Protein AF-0000000082576568 (afdb_homodimer)

Sequence (324 aa):
MIILGLDPGLGTTGWGLIRAEGNRLSHLANGRLKTDTQAPLPRRLAHLDAMLAALIADHGPEAAAVEEVFVNSNAQSTLKLGQARGVVLCAAARTGIDVGEYKPSTVKKSVVGMGNAEKAQVHAMVQVLLPGVKIAGPDAADALAVAICHAHHLASARFGLRMIILGLDPGLGTTGWGLIRAEGNRLSHLANGRLKTDTQAPLPRRLAHLDAMLAALIADHGPEAAAVEEVFVNSNAQSTLKLGQARGVVLCAAARTGIDVGEYKPSTVKKSVVGMGNAEKAQVHAMVQVLLPGVKIAGPDAADALAVAICHAHHLASARFGLR

Solvent-accessible surface area (backbone atoms only — not comparable to full-atom values): 16241 Å² total; per-residue (Å²): 86,38,30,31,7,35,32,69,30,58,62,46,22,12,24,14,34,32,36,40,56,88,93,43,55,40,65,73,50,60,30,73,48,73,41,58,88,85,49,58,66,39,55,30,44,26,49,51,38,50,54,49,46,51,51,43,68,73,69,55,50,62,31,34,22,33,63,55,83,78,65,56,91,50,29,64,61,31,28,49,39,16,19,30,36,24,32,53,38,17,52,49,28,63,73,69,33,53,72,46,74,36,48,62,42,55,30,28,27,62,61,62,69,37,50,81,58,51,71,68,55,44,48,54,36,46,46,65,58,17,71,86,61,79,75,71,41,72,47,14,41,53,0,37,39,30,24,51,24,48,48,50,53,53,48,47,64,69,62,66,68,137,88,37,30,32,7,34,32,70,30,58,61,46,23,12,24,16,34,33,37,40,56,88,92,42,54,39,64,73,51,62,29,73,49,72,43,59,87,84,50,58,66,37,55,32,44,24,49,51,38,51,55,49,45,51,51,43,67,73,68,57,49,62,31,35,23,31,64,55,82,79,66,54,90,51,28,64,62,31,27,49,40,16,18,30,34,25,32,53,38,18,50,48,28,65,73,68,32,52,71,47,74,37,48,64,43,55,30,29,27,61,60,64,70,36,50,82,60,51,71,69,55,44,48,53,37,45,46,65,60,17,70,88,61,76,76,72,42,70,47,14,40,52,1,36,39,32,23,51,26,49,48,50,52,54,46,46,64,70,61,64,70,135

Structure (mmCIF, N/CA/C/O backbone):
data_AF-0000000082576568-model_v1
#
loop_
_entity.id
_entity.type
_entity.pdbx_description
1 polymer 'Crossover junction endodeoxyribonuclease RuvC'
#
loop_
_atom_site.group_PDB
_atom_site.id
_atom_site.type_symbol
_atom_site.label_atom_id
_atom_site.label_alt_id
_atom_site.label_comp_id
_atom_site.label_asym_id
_atom_site.label_entity_id
_atom_site.label_seq_id
_atom_site.pdbx_PDB_ins_code
_atom_site.Cartn_x
_atom_site.Cartn_y
_atom_site.Cartn_z
_atom_site.occupancy
_atom_site.B_iso_or_equiv
_atom_site.auth_seq_id
_atom_site.auth_comp_id
_atom_site.auth_asym_id
_atom_site.auth_atom_id
_atom_site.pdbx_PDB_model_num
ATOM 1 N N . MET A 1 1 ? -2.277 27.995 -1.855 1 95.4 1 MET A N 1
ATOM 2 C CA . MET A 1 1 ? -1.989 26.59 -2.13 1 95.4 1 MET A CA 1
ATOM 3 C C . MET A 1 1 ? -2.664 25.685 -1.104 1 95.4 1 MET A C 1
ATOM 5 O O . MET A 1 1 ? -2.638 25.971 0.094 1 95.4 1 MET A O 1
ATOM 9 N N . ILE A 1 2 ? -3.317 24.584 -1.599 1 98.07 2 ILE A N 1
ATOM 10 C CA . ILE A 1 2 ? -3.955 23.632 -0.696 1 98.07 2 ILE A CA 1
ATOM 11 C C . ILE A 1 2 ? -3.032 22.436 -0.471 1 98.07 2 ILE A C 1
ATOM 13 O O . ILE A 1 2 ? -2.544 21.832 -1.429 1 98.07 2 ILE A O 1
ATOM 17 N N . ILE A 1 3 ? -2.824 22.127 0.77 1 98.33 3 ILE A N 1
ATOM 18 C CA . ILE A 1 3 ? -1.891 21.068 1.14 1 98.33 3 ILE A CA 1
ATOM 19 C C . ILE A 1 3 ? -2.617 20.003 1.958 1 98.33 3 ILE A C 1
ATOM 21 O O . ILE A 1 3 ? -3.367 20.326 2.882 1 98.33 3 ILE A O 1
ATOM 25 N N . LEU A 1 4 ? -2.382 18.804 1.589 1 98.81 4 LEU A N 1
ATOM 26 C CA . LEU A 1 4 ? -2.958 17.664 2.293 1 98.81 4 LEU A CA 1
ATOM 27 C C . LEU A 1 4 ? -1.913 16.98 3.168 1 98.81 4 LEU A C 1
ATOM 29 O O . LEU A 1 4 ? -0.873 16.54 2.672 1 98.81 4 LEU A O 1
ATOM 33 N N . GLY A 1 5 ? -2.145 16.961 4.447 1 98.8 5 GLY A N 1
ATOM 34 C CA . GLY A 1 5 ? -1.358 16.143 5.356 1 98.8 5 GLY A CA 1
ATOM 35 C C . GLY A 1 5 ? -1.977 14.783 5.622 1 98.8 5 GLY A C 1
ATOM 36 O O . GLY A 1 5 ? -3.197 14.665 5.746 1 98.8 5 GLY A O 1
ATOM 37 N N . LEU A 1 6 ? -1.101 13.782 5.76 1 98.66 6 LEU A N 1
ATOM 38 C CA . LEU A 1 6 ? -1.578 12.418 5.958 1 98.66 6 LEU A CA 1
ATOM 39 C C . LEU A 1 6 ? -0.817 11.734 7.089 1 98.66 6 LEU A C 1
ATOM 41 O O . LEU A 1 6 ? 0.404 11.872 7.194 1 98.66 6 LEU A O 1
ATOM 45 N N . ASP A 1 7 ? -1.491 11.047 7.933 1 97.72 7 ASP A N 1
ATOM 46 C CA . ASP A 1 7 ? -0.975 10.166 8.975 1 97.72 7 ASP A CA 1
ATOM 47 C C . ASP A 1 7 ? -1.482 8.738 8.788 1 97.72 7 ASP A C 1
ATOM 49 O O . ASP A 1 7 ? -2.475 8.341 9.401 1 97.72 7 ASP A O 1
ATOM 53 N N . PRO A 1 8 ? -0.737 7.958 8.011 1 97.32 8 PRO A N 1
ATOM 54 C CA . PRO A 1 8 ? -1.233 6.655 7.563 1 97.32 8 PRO A CA 1
ATOM 55 C C . PRO A 1 8 ? -1.358 5.647 8.704 1 97.32 8 PRO A C 1
ATOM 57 O O . PRO A 1 8 ? -0.482 5.579 9.57 1 97.32 8 PRO A O 1
ATOM 60 N N . GLY A 1 9 ? -2.419 4.875 8.638 1 94.23 9 GLY A N 1
ATOM 61 C CA . GLY A 1 9 ? -2.712 3.733 9.49 1 94.23 9 GLY A CA 1
ATOM 62 C C . GLY A 1 9 ? -3.761 2.806 8.905 1 94.23 9 GLY A C 1
ATOM 63 O O . GLY A 1 9 ? -4.702 3.26 8.251 1 94.23 9 GLY A O 1
ATOM 64 N N . LEU A 1 10 ? -3.57 1.559 9.217 1 93.39 10 LEU A N 1
ATOM 65 C CA . LEU A 1 10 ? -4.52 0.602 8.661 1 93.39 10 LEU A CA 1
ATOM 66 C C . LEU A 1 10 ? -5.883 0.737 9.332 1 93.39 10 LEU A C 1
ATOM 68 O O . LEU A 1 10 ? -6.918 0.671 8.665 1 93.39 10 LEU A O 1
ATOM 72 N N . GLY A 1 11 ? -5.841 0.881 10.66 1 94.03 11 GLY A N 1
ATOM 73 C CA . GLY A 1 11 ? -7.101 1.09 11.356 1 94.03 11 GLY A CA 1
ATOM 74 C C . GLY A 1 11 ? -7.711 2.453 11.088 1 94.03 11 GLY A C 1
ATOM 75 O O . GLY A 1 11 ? -8.902 2.557 10.788 1 94.03 11 GLY A O 1
ATOM 76 N N . THR A 1 12 ? -6.843 3.405 11.226 1 95.95 12 THR A N 1
ATOM 77 C CA . THR A 1 12 ? -7.265 4.788 11.033 1 95.95 12 THR A CA 1
ATOM 78 C C . THR A 1 12 ? -6.166 5.598 10.352 1 95.95 12 THR A C 1
ATOM 80 O O . THR A 1 12 ? -4.998 5.519 10.739 1 95.95 12 THR A O 1
ATOM 83 N N . THR A 1 13 ? -6.54 6.293 9.343 1 97.64 13 THR A N 1
ATOM 84 C CA . THR A 1 13 ? -5.659 7.261 8.698 1 97.64 13 THR A CA 1
ATOM 85 C C . THR A 1 13 ? -6.145 8.685 8.949 1 97.64 13 THR A C 1
ATOM 87 O O . THR A 1 13 ? -7.277 9.031 8.604 1 97.64 13 THR A O 1
ATOM 90 N N . GLY A 1 14 ? -5.292 9.439 9.572 1 98.26 14 GLY A N 1
ATOM 91 C CA . GLY A 1 14 ? -5.608 10.847 9.747 1 98.26 14 GLY A CA 1
ATOM 92 C C . GLY A 1 14 ? -5.296 11.685 8.521 1 98.26 14 GLY A C 1
ATOM 93 O O . GLY A 1 14 ? -4.383 11.363 7.758 1 98.26 14 GLY A O 1
ATOM 94 N N . TRP A 1 15 ? -6.05 12.723 8.389 1 98.7 15 TRP A N 1
ATOM 95 C CA . TRP A 1 15 ? -5.807 13.655 7.293 1 98.7 15 TRP A CA 1
ATOM 96 C C . TRP A 1 15 ? -6.152 15.082 7.705 1 98.7 15 TRP A C 1
ATOM 98 O O . TRP A 1 15 ? -6.931 15.294 8.637 1 98.7 15 TRP A O 1
ATOM 108 N N . GLY A 1 16 ? -5.494 16 7.099 1 98.65 16 GLY A N 1
ATOM 109 C CA . GLY A 1 16 ? -5.727 17.423 7.293 1 98.65 16 GLY A CA 1
ATOM 110 C C . GLY A 1 16 ? -5.446 18.248 6.051 1 98.65 16 GLY A C 1
ATOM 111 O O . GLY A 1 16 ? -4.493 17.973 5.32 1 98.65 16 GLY A O 1
ATOM 112 N N . LEU A 1 17 ? -6.313 19.237 5.805 1 98.67 17 LEU A N 1
ATOM 113 C CA . LEU A 1 17 ? -6.185 20.147 4.672 1 98.67 17 LEU A CA 1
ATOM 114 C C . LEU A 1 17 ? -5.994 21.584 5.147 1 98.67 17 LEU A C 1
ATOM 116 O O . LEU A 1 17 ? -6.771 22.079 5.966 1 98.67 17 LEU A O 1
ATOM 120 N N . ILE A 1 18 ? -5.01 22.147 4.603 1 98.43 18 ILE A N 1
ATOM 121 C CA . ILE A 1 18 ? -4.784 23.552 4.921 1 98.43 18 ILE A CA 1
ATOM 122 C C . ILE A 1 18 ? -4.573 24.345 3.633 1 98.43 18 ILE A C 1
ATOM 124 O O . ILE A 1 18 ? -4.248 23.772 2.59 1 98.43 18 ILE A O 1
ATOM 128 N N . ARG A 1 19 ? -4.818 25.59 3.749 1 97.87 19 ARG A N 1
ATOM 129 C CA . ARG A 1 19 ? -4.448 26.55 2.713 1 97.87 19 ARG A CA 1
ATOM 130 C C . ARG A 1 19 ? -3.247 27.384 3.143 1 97.87 19 ARG A C 1
ATOM 132 O O . ARG A 1 19 ? -3.223 27.923 4.252 1 97.87 19 ARG A O 1
ATOM 139 N N . ALA A 1 20 ? -2.236 27.361 2.297 1 96.45 20 ALA A N 1
ATOM 140 C CA . ALA A 1 20 ? -1.05 28.177 2.545 1 96.45 20 ALA A CA 1
ATOM 141 C C . ALA A 1 20 ? -0.971 29.343 1.564 1 96.45 20 ALA A C 1
ATOM 143 O O . ALA A 1 20 ? -0.912 29.137 0.349 1 96.45 20 ALA A O 1
ATOM 144 N N . GLU A 1 21 ? -1.006 30.536 2.04 1 93.15 21 GLU A N 1
ATOM 145 C CA . GLU A 1 21 ? -0.844 31.777 1.288 1 93.15 21 GLU A CA 1
ATOM 146 C C . GLU A 1 21 ? 0.271 32.637 1.875 1 93.15 21 GLU A C 1
ATOM 148 O O . GLU A 1 21 ? 0.043 33.402 2.815 1 93.15 21 GLU A O 1
ATOM 153 N N . GLY A 1 22 ? 1.436 32.548 1.163 1 83.61 22 GLY A N 1
ATOM 154 C CA . GLY A 1 22 ? 2.583 33.172 1.803 1 83.61 22 GLY A CA 1
ATOM 155 C C . GLY A 1 22 ? 2.876 32.609 3.181 1 83.61 22 GLY A C 1
ATOM 156 O O . GLY A 1 22 ? 3.06 31.4 3.337 1 83.61 22 GLY A O 1
ATOM 157 N N . ASN A 1 23 ? 2.805 33.477 4.195 1 83.21 23 ASN A N 1
ATOM 158 C CA . ASN A 1 23 ? 3.064 33.055 5.568 1 83.21 23 ASN A CA 1
ATOM 159 C C . ASN A 1 23 ? 1.768 32.783 6.325 1 83.21 23 ASN A C 1
ATOM 161 O O . ASN A 1 23 ? 1.794 32.466 7.515 1 83.21 23 ASN A O 1
ATOM 165 N N . ARG A 1 24 ? 0.728 32.879 5.604 1 92.43 24 ARG A N 1
ATOM 166 C CA . ARG A 1 24 ? -0.571 32.683 6.239 1 92.43 24 ARG A CA 1
ATOM 167 C C . ARG A 1 24 ? -1.085 31.266 6.008 1 92.43 24 ARG A C 1
ATOM 169 O O . ARG A 1 24 ? -1.062 30.767 4.881 1 92.43 24 ARG A O 1
ATOM 176 N N . LEU A 1 25 ? -1.505 30.685 7.06 1 96.84 25 LEU A N 1
ATOM 177 C CA . LEU A 1 25 ? -2.098 29.353 7.014 1 96.84 25 LEU A CA 1
ATOM 178 C C . LEU A 1 25 ? -3.562 29.395 7.438 1 96.84 25 LEU A C 1
ATOM 180 O O . LEU A 1 25 ? -3.929 30.148 8.344 1 96.84 25 LEU A O 1
ATOM 184 N N . SER A 1 26 ? -4.374 28.632 6.809 1 97.49 26 SER A N 1
ATOM 185 C CA . SER A 1 26 ? -5.772 28.491 7.206 1 97.49 26 SER A CA 1
ATOM 186 C C . SER A 1 26 ? -6.217 27.033 7.149 1 97.49 26 SER A C 1
ATOM 188 O O . SER A 1 26 ? -5.821 26.292 6.247 1 97.49 26 SER A O 1
ATOM 190 N N . HIS A 1 27 ? -7.046 26.725 8.103 1 97.96 27 HIS A N 1
ATOM 191 C CA . HIS A 1 27 ? -7.623 25.386 8.146 1 97.96 27 HIS A CA 1
ATOM 192 C C . HIS A 1 27 ? -8.756 25.241 7.135 1 97.96 27 HIS A C 1
ATOM 194 O O . HIS A 1 27 ? -9.602 26.13 7.013 1 97.96 27 HIS A O 1
ATOM 200 N N . LEU A 1 28 ? -8.806 24.151 6.424 1 97.88 28 LEU A N 1
ATOM 201 C CA . LEU A 1 28 ? -9.903 23.877 5.502 1 97.88 28 LEU A CA 1
ATOM 202 C C . LEU A 1 28 ? -10.768 22.73 6.012 1 97.88 28 LEU A C 1
ATOM 204 O O . LEU A 1 28 ? -11.996 22.838 6.042 1 97.88 28 LEU A O 1
ATOM 208 N N . ALA A 1 29 ? -10.164 21.626 6.378 1 98.04 29 ALA A N 1
ATOM 209 C CA . ALA A 1 29 ? -10.876 20.44 6.848 1 98.04 29 ALA A CA 1
ATOM 210 C C . ALA A 1 29 ? -9.909 19.42 7.442 1 98.04 29 ALA A C 1
ATOM 212 O O . ALA A 1 29 ? -8.704 19.472 7.183 1 98.04 29 ALA A O 1
ATOM 213 N N . ASN A 1 30 ? -10.43 18.588 8.282 1 98.46 30 ASN A N 1
ATOM 214 C CA . ASN A 1 30 ? -9.653 17.476 8.819 1 98.46 30 ASN A CA 1
ATOM 215 C C . ASN A 1 30 ? -10.553 16.326 9.264 1 98.46 30 ASN A C 1
ATOM 217 O O . ASN A 1 30 ? -11.766 16.498 9.4 1 98.46 30 ASN A O 1
ATOM 221 N N . GLY A 1 31 ? -9.915 15.185 9.357 1 97.97 31 GLY A N 1
ATOM 222 C CA . GLY A 1 31 ? -10.709 14.035 9.761 1 97.97 31 GLY A CA 1
ATOM 223 C C . GLY A 1 31 ? -9.907 12.749 9.823 1 97.97 31 GLY A C 1
ATOM 224 O O . GLY A 1 31 ? -8.68 12.781 9.94 1 97.97 31 GLY A O 1
ATOM 225 N N . ARG A 1 32 ? -10.721 11.695 9.888 1 97.58 32 ARG A N 1
ATOM 226 C CA . ARG A 1 32 ? -10.155 10.352 9.966 1 97.58 32 ARG A CA 1
ATOM 227 C C . ARG A 1 32 ? -10.842 9.41 8.982 1 97.58 32 ARG A C 1
ATOM 229 O O . ARG A 1 32 ? -12.06 9.476 8.8 1 97.58 32 ARG A O 1
ATOM 236 N N . LEU A 1 33 ? -10.026 8.685 8.334 1 97.86 33 LEU A N 1
ATOM 237 C CA . LEU A 1 33 ? -10.514 7.588 7.505 1 97.86 33 LEU A CA 1
ATOM 238 C C . LEU A 1 33 ? -10.405 6.258 8.243 1 97.86 33 LEU A C 1
ATOM 240 O O . LEU A 1 33 ? -9.303 5.815 8.573 1 97.86 33 LEU A O 1
ATOM 244 N N . LYS A 1 34 ? -11.472 5.634 8.47 1 97.08 34 LYS A N 1
ATOM 245 C CA . LYS A 1 34 ? -11.492 4.403 9.254 1 97.08 34 LYS A CA 1
ATOM 246 C C . LYS A 1 34 ? -11.817 3.198 8.376 1 97.08 34 LYS A C 1
ATOM 248 O O . LYS A 1 34 ? -12.672 3.28 7.492 1 97.08 34 LYS A O 1
ATOM 253 N N . THR A 1 35 ? -11.157 2.146 8.594 1 95.99 35 THR A N 1
ATOM 254 C CA . THR A 1 35 ? -11.45 0.896 7.901 1 95.99 35 THR A CA 1
ATOM 255 C C . THR A 1 35 ? -12.103 -0.107 8.847 1 95.99 35 THR A C 1
ATOM 257 O O . THR A 1 35 ? -11.961 -0.001 10.067 1 95.99 35 THR A O 1
ATOM 260 N N . ASP A 1 36 ? -12.81 -1.044 8.286 1 94.31 36 ASP A N 1
ATOM 261 C CA . ASP A 1 36 ? -13.464 -2.105 9.045 1 94.31 36 ASP A CA 1
ATOM 262 C C . ASP A 1 36 ? -12.471 -3.202 9.423 1 94.31 36 ASP A C 1
ATOM 264 O O . ASP A 1 36 ? -12.04 -3.978 8.567 1 94.31 36 ASP A O 1
ATOM 268 N N . THR A 1 37 ? -12.222 -3.373 10.718 1 90.96 37 THR A N 1
ATOM 269 C CA . THR A 1 37 ? -11.202 -4.299 11.198 1 90.96 37 THR A CA 1
ATOM 270 C C . THR A 1 37 ? -11.621 -5.744 10.947 1 90.96 37 THR A C 1
ATOM 272 O O . THR A 1 37 ? -10.795 -6.657 11.018 1 90.96 37 THR A O 1
ATOM 275 N N . GLN A 1 38 ? -12.84 -5.981 10.639 1 93.78 38 GLN A N 1
ATOM 276 C CA . GLN A 1 38 ? -13.337 -7.336 10.429 1 93.78 38 GLN A CA 1
ATOM 277 C C . GLN A 1 38 ? -13.255 -7.73 8.956 1 93.78 38 GLN A C 1
ATOM 279 O O . GLN A 1 38 ? -13.422 -8.902 8.611 1 93.78 38 GLN A O 1
ATOM 284 N N . ALA A 1 39 ? -13.041 -6.794 8.104 1 94.04 39 ALA A N 1
ATOM 285 C CA . ALA A 1 39 ? -12.947 -7.07 6.673 1 94.04 39 ALA A CA 1
ATOM 286 C C . ALA A 1 39 ? -11.579 -7.641 6.312 1 94.04 39 ALA A C 1
ATOM 288 O O . ALA A 1 39 ? -10.589 -7.376 6.998 1 94.04 39 ALA A O 1
ATOM 289 N N . PRO A 1 40 ? -11.604 -8.472 5.261 1 94.85 40 PRO A N 1
ATOM 290 C CA . PRO A 1 40 ? -10.301 -8.931 4.772 1 94.85 40 PRO A CA 1
ATOM 291 C C . PRO A 1 40 ? -9.377 -7.779 4.386 1 94.85 40 PRO A C 1
ATOM 293 O O . PRO A 1 40 ? -9.842 -6.744 3.901 1 94.85 40 PRO A O 1
ATOM 296 N N . LEU A 1 41 ? -8.111 -7.957 4.538 1 95.9 41 LEU A N 1
ATOM 297 C CA . LEU A 1 41 ? -7.105 -6.912 4.38 1 95.9 41 LEU A CA 1
ATOM 298 C C . LEU A 1 41 ? -7.199 -6.271 3 1 95.9 41 LEU A C 1
ATOM 300 O O . LEU A 1 41 ? -7.236 -5.044 2.881 1 95.9 41 LEU A O 1
ATOM 304 N N . PRO A 1 42 ? -7.272 -7.067 1.912 1 97.41 42 PRO A N 1
ATOM 305 C CA . PRO A 1 42 ? -7.334 -6.431 0.594 1 97.41 42 PRO A CA 1
ATOM 306 C C . PRO A 1 42 ? -8.521 -5.48 0.452 1 97.41 42 PRO A C 1
ATOM 308 O O . PRO A 1 42 ? -8.387 -4.401 -0.13 1 97.41 42 PRO A O 1
ATOM 311 N N . ARG A 1 43 ? -9.587 -5.814 1.031 1 96.75 43 ARG A N 1
ATOM 312 C CA . ARG A 1 43 ? -10.777 -4.972 0.951 1 96.75 43 ARG A CA 1
ATOM 313 C C . ARG A 1 43 ? -10.614 -3.713 1.795 1 96.75 43 ARG A C 1
ATOM 315 O O . ARG A 1 43 ? -11.08 -2.638 1.412 1 96.75 43 ARG A O 1
ATOM 322 N N . ARG A 1 44 ? -10.044 -3.882 2.924 1 97.46 44 ARG A N 1
ATOM 323 C CA . ARG A 1 44 ? -9.776 -2.732 3.781 1 97.46 44 ARG A CA 1
ATOM 324 C C . ARG A 1 44 ? -8.87 -1.726 3.079 1 97.46 44 ARG A C 1
ATOM 326 O O . ARG A 1 44 ? -9.1 -0.517 3.153 1 97.46 44 ARG A O 1
ATOM 333 N N . LEU A 1 45 ? -7.9 -2.244 2.427 1 98.14 45 LEU A N 1
ATOM 334 C CA . LEU A 1 45 ? -6.963 -1.385 1.712 1 98.14 45 LEU A CA 1
ATOM 335 C C . LEU A 1 45 ? -7.652 -0.677 0.55 1 98.14 45 LEU A C 1
ATOM 337 O O . LEU A 1 45 ? -7.42 0.511 0.315 1 98.14 45 LEU A O 1
ATOM 341 N N . ALA A 1 46 ? -8.458 -1.408 -0.168 1 97.72 46 ALA A N 1
ATOM 342 C CA . ALA A 1 46 ? -9.213 -0.816 -1.269 1 97.72 46 ALA A CA 1
ATOM 343 C C . ALA A 1 46 ? -10.166 0.263 -0.763 1 97.72 46 ALA A C 1
ATOM 345 O O . ALA A 1 46 ? -10.364 1.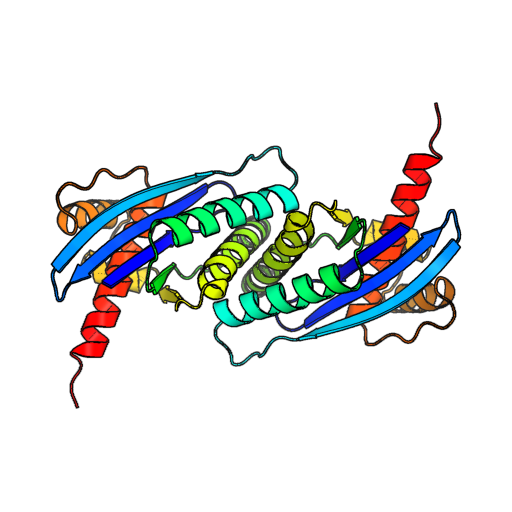285 -1.424 1 97.72 46 ALA A O 1
ATOM 346 N N . HIS A 1 47 ? -10.751 -0.008 0.337 1 97.85 47 HIS A N 1
ATOM 347 C CA . HIS A 1 47 ? -11.646 0.973 0.94 1 97.85 47 HIS A CA 1
ATOM 348 C C . HIS A 1 47 ? -10.891 2.24 1.329 1 97.85 47 HIS A C 1
ATOM 350 O O . HIS A 1 47 ? -11.361 3.351 1.073 1 97.85 47 HIS A O 1
ATOM 356 N N . LEU A 1 48 ? -9.789 2.095 1.963 1 98.16 48 LEU A N 1
ATOM 357 C CA . LEU A 1 48 ? -8.933 3.225 2.309 1 98.16 48 LEU A CA 1
ATOM 358 C C . LEU A 1 48 ? -8.572 4.034 1.068 1 98.16 48 LEU A C 1
ATOM 360 O O . LEU A 1 48 ? -8.665 5.263 1.074 1 98.16 48 LEU A O 1
ATOM 364 N N . ASP A 1 49 ? -8.196 3.341 0.065 1 98.31 49 ASP A N 1
ATOM 365 C CA . ASP A 1 49 ? -7.848 3.958 -1.211 1 98.31 49 ASP A CA 1
ATOM 366 C C . ASP A 1 49 ? -9.019 4.765 -1.767 1 98.31 49 ASP A C 1
ATOM 368 O O . ASP A 1 49 ? -8.843 5.907 -2.199 1 98.31 49 ASP A O 1
ATOM 372 N N . ALA A 1 50 ? -10.163 4.209 -1.761 1 97.9 50 ALA A N 1
ATOM 373 C CA . ALA A 1 50 ? -11.359 4.856 -2.293 1 97.9 50 ALA A CA 1
ATOM 374 C C . ALA A 1 50 ? -11.705 6.111 -1.496 1 97.9 50 ALA A C 1
ATOM 376 O O . ALA A 1 50 ? -12.057 7.143 -2.072 1 97.9 50 ALA A O 1
ATOM 377 N N . MET A 1 51 ? -11.651 6.005 -0.168 1 98.14 51 MET A N 1
ATOM 378 C CA . MET A 1 51 ? -11.957 7.156 0.677 1 98.14 51 MET A CA 1
ATOM 379 C C . MET A 1 51 ? -10.967 8.29 0.431 1 98.14 51 MET A C 1
ATOM 381 O O . MET A 1 51 ? -11.361 9.454 0.342 1 98.14 51 MET A O 1
ATOM 385 N N . LEU A 1 52 ? -9.724 7.952 0.284 1 98.07 52 LEU A N 1
ATOM 386 C CA . LEU A 1 52 ? -8.702 8.967 0.053 1 98.07 52 LEU A CA 1
ATOM 387 C C . LEU A 1 52 ? -8.861 9.593 -1.328 1 98.07 52 LEU A C 1
ATOM 389 O O . LEU A 1 52 ? -8.724 10.809 -1.483 1 98.07 52 LEU A O 1
ATOM 393 N N . ALA A 1 53 ? -9.115 8.786 -2.308 1 97.31 53 ALA A N 1
ATOM 394 C CA . ALA A 1 53 ? -9.356 9.293 -3.657 1 97.31 53 ALA A CA 1
ATOM 395 C C . ALA A 1 53 ? -10.512 10.289 -3.67 1 97.31 53 ALA A C 1
ATOM 397 O O . ALA A 1 53 ? -10.437 11.327 -4.332 1 97.31 53 ALA A O 1
ATOM 398 N N . ALA A 1 54 ? -11.548 9.972 -2.973 1 98.06 54 ALA A N 1
ATOM 399 C CA . ALA A 1 54 ? -12.699 10.867 -2.882 1 98.06 54 ALA A CA 1
ATOM 400 C C . ALA A 1 54 ? -12.32 12.181 -2.206 1 98.06 54 ALA A C 1
ATOM 402 O O . ALA A 1 54 ? -12.735 13.256 -2.646 1 98.06 54 ALA A O 1
ATOM 403 N N . LEU A 1 55 ? -11.585 12.045 -1.176 1 98.08 55 LEU A N 1
ATOM 404 C CA . LEU A 1 55 ? -11.111 13.214 -0.444 1 98.08 55 LEU A CA 1
ATOM 405 C C . LEU A 1 55 ? -10.306 14.136 -1.355 1 98.08 55 LEU A C 1
ATOM 407 O O . LEU A 1 55 ? -10.525 15.349 -1.367 1 98.08 55 LEU A O 1
ATOM 411 N N . ILE A 1 56 ? -9.396 13.603 -2.137 1 98.1 56 ILE A N 1
ATOM 412 C CA . ILE A 1 56 ? -8.527 14.362 -3.03 1 98.1 56 ILE A CA 1
ATOM 413 C C . ILE A 1 56 ? -9.356 14.984 -4.152 1 98.1 56 ILE A C 1
ATOM 415 O O . ILE A 1 56 ? -9.141 16.14 -4.523 1 98.1 56 ILE A O 1
ATOM 419 N N . ALA A 1 57 ? -10.277 14.233 -4.631 1 97.56 57 ALA A N 1
ATOM 420 C CA . ALA A 1 57 ? -11.151 14.732 -5.69 1 97.56 57 ALA A CA 1
ATOM 421 C C . ALA A 1 57 ? -12.006 15.894 -5.193 1 97.56 57 ALA A C 1
ATOM 423 O O . ALA A 1 57 ? -12.226 16.866 -5.919 1 97.56 57 ALA A O 1
ATOM 424 N N . ASP A 1 58 ? -12.469 15.841 -4.002 1 97.64 58 ASP A N 1
ATOM 425 C CA . ASP A 1 58 ? -13.387 16.819 -3.425 1 97.64 58 ASP A CA 1
ATOM 426 C C . ASP A 1 58 ? -12.678 18.144 -3.154 1 97.64 58 ASP A C 1
ATOM 428 O O . ASP A 1 58 ? -13.273 19.213 -3.299 1 97.64 58 ASP A O 1
ATOM 432 N N . HIS A 1 59 ? -11.377 18.108 -2.727 1 97.72 59 HIS A N 1
ATOM 433 C CA . HIS A 1 59 ? -10.733 19.314 -2.219 1 97.72 59 HIS A CA 1
ATOM 434 C C . HIS A 1 59 ? -9.65 19.804 -3.175 1 97.72 59 HIS A C 1
ATOM 436 O O . HIS A 1 59 ? -9.225 20.959 -3.099 1 97.72 59 HIS A O 1
ATOM 442 N N . GLY A 1 60 ? -9.11 18.838 -4.035 1 97.35 60 GLY A N 1
ATOM 443 C CA . GLY A 1 60 ? -8.14 19.204 -5.055 1 97.35 60 GLY A CA 1
ATOM 444 C C . GLY A 1 60 ? -6.844 19.741 -4.48 1 97.35 60 GLY A C 1
ATOM 445 O O . GLY A 1 60 ? -6.38 20.812 -4.876 1 97.35 60 GLY A O 1
ATOM 446 N N . PRO A 1 61 ? -6.286 19.056 -3.516 1 98.41 61 PRO A N 1
ATOM 447 C CA . PRO A 1 61 ? -4.992 19.527 -3.017 1 98.41 61 PRO A CA 1
ATOM 448 C C . PRO A 1 61 ? -3.924 19.581 -4.107 1 98.41 61 PRO A C 1
ATOM 450 O O . PRO A 1 61 ? -3.963 18.793 -5.055 1 98.41 61 PRO A O 1
ATOM 453 N N . GLU A 1 62 ? -2.986 20.474 -3.945 1 97.38 62 GLU A N 1
ATOM 454 C CA . GLU A 1 62 ? -1.917 20.662 -4.921 1 97.38 62 GLU A CA 1
ATOM 455 C C . GLU A 1 62 ? -0.639 19.952 -4.483 1 97.38 62 GLU A C 1
ATOM 457 O O . GLU A 1 62 ? 0.273 19.752 -5.288 1 97.38 62 GLU A O 1
ATOM 462 N N . ALA A 1 63 ? -0.595 19.617 -3.22 1 97.55 63 ALA A N 1
ATOM 463 C CA . ALA A 1 63 ? 0.518 18.877 -2.631 1 97.55 63 ALA A CA 1
ATOM 464 C C . ALA A 1 63 ? 0.053 18.045 -1.44 1 97.55 63 ALA A C 1
ATOM 466 O O . ALA A 1 63 ? -0.998 18.318 -0.856 1 97.55 63 ALA A O 1
ATOM 467 N N . ALA A 1 64 ? 0.825 17.059 -1.133 1 98.48 64 ALA A N 1
ATOM 468 C CA . ALA A 1 64 ? 0.58 16.234 0.047 1 98.48 64 ALA A CA 1
ATOM 469 C C . ALA A 1 64 ? 1.868 16.002 0.831 1 98.48 64 ALA A C 1
ATOM 471 O O . ALA A 1 64 ? 2.963 16.274 0.333 1 98.48 64 ALA A O 1
ATOM 472 N N . ALA A 1 65 ? 1.689 15.575 2.038 1 98.5 65 ALA A N 1
ATOM 473 C CA . ALA A 1 65 ? 2.858 15.295 2.869 1 98.5 65 ALA A CA 1
ATOM 474 C C . ALA A 1 65 ? 2.556 14.201 3.888 1 98.5 65 ALA A C 1
ATOM 476 O O . ALA A 1 65 ? 1.414 14.05 4.327 1 98.5 65 ALA A O 1
ATOM 477 N N . VAL A 1 66 ? 3.569 13.455 4.234 1 98.29 66 VAL A N 1
ATOM 478 C CA . VAL A 1 66 ? 3.491 12.417 5.257 1 98.29 66 VAL A CA 1
ATOM 479 C C . VAL A 1 66 ? 4.736 12.466 6.139 1 98.29 66 VAL A C 1
ATOM 481 O O . VAL A 1 66 ? 5.769 13.006 5.736 1 98.29 66 VAL A O 1
ATOM 484 N N . GLU A 1 67 ? 4.53 11.894 7.288 1 96.34 67 GLU A N 1
ATOM 485 C CA . GLU A 1 67 ? 5.687 11.695 8.156 1 96.34 67 GLU A CA 1
ATOM 486 C C . GLU A 1 67 ? 6.452 10.431 7.774 1 96.34 67 GLU A C 1
ATOM 488 O O . GLU A 1 67 ? 5.847 9.407 7.448 1 96.34 67 GLU A O 1
ATOM 493 N N . GLU A 1 68 ? 7.739 10.533 7.839 1 93.97 68 GLU A N 1
ATOM 494 C CA . GLU A 1 68 ? 8.547 9.332 7.652 1 93.97 68 GLU A CA 1
ATOM 495 C C . GLU A 1 68 ? 8.358 8.354 8.808 1 93.97 68 GLU A C 1
ATOM 497 O O . GLU A 1 68 ? 8.095 8.766 9.94 1 93.97 68 GLU A O 1
ATOM 502 N N . VAL A 1 69 ? 8.41 7.146 8.481 1 88.1 69 VAL A N 1
ATOM 503 C CA . VAL A 1 69 ? 8.233 6.129 9.512 1 88.1 69 VAL A CA 1
ATOM 504 C C . VAL A 1 69 ? 9.542 5.37 9.72 1 88.1 69 VAL A C 1
ATOM 506 O O . VAL A 1 69 ? 10.263 5.09 8.76 1 88.1 69 VAL A O 1
ATOM 509 N N . PHE A 1 70 ? 9.827 5.293 11.051 1 78.57 70 PHE A N 1
ATOM 510 C CA . PHE A 1 70 ? 10.961 4.468 11.449 1 78.57 70 PHE A CA 1
ATOM 511 C C . PHE A 1 70 ? 10.486 3.154 12.059 1 78.57 70 PHE A C 1
ATOM 513 O O . PHE A 1 70 ? 9.431 3.105 12.696 1 78.57 70 PHE A O 1
ATOM 520 N N . VAL A 1 71 ? 11.052 2.089 11.54 1 72.57 71 VAL A N 1
ATOM 521 C CA . VAL A 1 71 ? 10.57 0.761 11.904 1 72.57 71 VAL A CA 1
ATOM 522 C C . VAL A 1 71 ? 11.006 0.424 13.328 1 72.57 71 VAL A C 1
ATOM 524 O O . VAL A 1 71 ? 12.136 0.719 13.724 1 72.57 71 VAL A O 1
ATOM 527 N N . ASN A 1 72 ? 9.906 0.085 14.154 1 67.9 72 ASN A N 1
ATOM 528 C CA . ASN A 1 72 ? 10.161 -0.444 15.489 1 67.9 72 ASN A CA 1
ATOM 529 C C . ASN A 1 72 ? 10.498 -1.932 15.448 1 67.9 72 ASN A C 1
ATOM 531 O O . ASN A 1 72 ? 10.564 -2.528 14.372 1 67.9 72 ASN A O 1
ATOM 535 N N . SER A 1 73 ? 10.667 -2.389 16.577 1 69.75 73 SER A N 1
ATOM 536 C CA . SER A 1 73 ? 11.162 -3.753 16.73 1 69.75 73 SER A CA 1
ATOM 537 C C . SER A 1 73 ? 10.075 -4.775 16.412 1 69.75 73 SER A C 1
ATOM 539 O O . SER A 1 73 ? 10.37 -5.943 16.153 1 69.75 73 SER A O 1
ATOM 541 N N . ASN A 1 74 ? 8.831 -4.282 16.33 1 82.16 74 ASN A N 1
ATOM 542 C CA . ASN A 1 74 ? 7.769 -5.239 16.041 1 82.16 74 ASN A CA 1
ATOM 543 C C . ASN A 1 74 ? 7.495 -5.338 14.543 1 82.16 74 ASN A C 1
ATOM 545 O O . ASN A 1 74 ? 6.826 -4.475 13.971 1 82.16 74 ASN A O 1
ATOM 549 N N . ALA A 1 75 ? 7.893 -6.366 13.989 1 82.38 75 ALA A N 1
ATOM 550 C CA . ALA A 1 75 ? 7.873 -6.557 12.541 1 82.38 75 ALA A CA 1
ATOM 551 C C . ALA A 1 75 ? 6.442 -6.65 12.02 1 82.38 75 ALA A C 1
ATOM 553 O O . ALA A 1 75 ? 6.143 -6.176 10.921 1 82.38 75 ALA A O 1
ATOM 554 N N . GLN A 1 76 ? 5.515 -7.215 12.796 1 85.69 76 GLN A N 1
ATOM 555 C CA . GLN A 1 76 ? 4.131 -7.366 12.358 1 85.69 76 GLN A CA 1
ATOM 556 C C . GLN A 1 76 ? 3.439 -6.01 12.247 1 85.69 76 GLN A C 1
ATOM 558 O O . GLN A 1 76 ? 2.72 -5.753 11.28 1 85.69 76 GLN A O 1
ATOM 563 N N . SER A 1 77 ? 3.635 -5.252 13.223 1 87.19 77 SER A N 1
ATOM 564 C CA . SER A 1 77 ? 3.058 -3.912 13.188 1 87.19 77 SER A CA 1
ATOM 565 C C . SER A 1 77 ? 3.645 -3.087 12.048 1 87.19 77 SER A C 1
ATOM 567 O O . SER A 1 77 ? 2.94 -2.291 11.425 1 87.19 77 SER A O 1
ATOM 569 N N . THR A 1 78 ? 4.924 -3.304 11.81 1 89.34 78 THR A N 1
ATOM 570 C CA . THR A 1 78 ? 5.607 -2.604 10.727 1 89.34 78 THR A CA 1
ATOM 571 C C . THR A 1 78 ? 5.033 -3.012 9.373 1 89.34 78 THR A C 1
ATOM 573 O O . THR A 1 78 ? 4.838 -2.168 8.496 1 89.34 78 THR A O 1
ATOM 576 N N . LEU A 1 79 ? 4.781 -4.235 9.276 1 91.14 79 LEU A N 1
ATOM 577 C CA . LEU A 1 79 ? 4.197 -4.731 8.034 1 91.14 79 LEU A CA 1
ATOM 578 C C . LEU A 1 79 ? 2.821 -4.117 7.798 1 91.14 79 LEU A C 1
ATOM 580 O O . LEU A 1 79 ? 2.53 -3.64 6.699 1 91.14 79 LEU A O 1
ATOM 584 N N . LYS A 1 80 ? 2.017 -4.099 8.79 1 90.75 80 LYS A N 1
ATOM 585 C CA . LYS A 1 80 ? 0.675 -3.534 8.684 1 90.75 80 LYS A CA 1
ATOM 586 C C . LYS A 1 80 ? 0.73 -2.047 8.345 1 90.75 80 LYS A C 1
ATOM 588 O O . LYS A 1 80 ? 0.006 -1.579 7.464 1 90.75 80 LYS A O 1
ATOM 593 N N . LEU A 1 81 ? 1.552 -1.416 9.03 1 92.65 81 LEU A N 1
ATOM 594 C CA . LEU A 1 81 ? 1.744 0.008 8.775 1 92.65 81 LEU A CA 1
ATOM 595 C C . LEU A 1 81 ? 2.218 0.244 7.344 1 92.65 81 LEU A C 1
ATOM 597 O O . LEU A 1 81 ? 1.713 1.136 6.659 1 92.65 81 LEU A O 1
ATOM 601 N N . GLY A 1 82 ? 3.165 -0.508 6.942 1 94.81 82 GLY A N 1
ATOM 602 C CA . GLY A 1 82 ? 3.681 -0.38 5.588 1 94.81 82 GLY A CA 1
ATOM 603 C C . GLY A 1 82 ? 2.609 -0.526 4.525 1 94.81 82 GLY A C 1
ATOM 604 O O . GLY A 1 82 ? 2.584 0.232 3.553 1 94.81 82 GLY A O 1
ATOM 605 N N . GLN A 1 83 ? 1.753 -1.437 4.712 1 97.07 83 GLN A N 1
ATOM 606 C CA . GLN A 1 83 ? 0.707 -1.682 3.724 1 97.07 83 GLN A CA 1
ATOM 607 C C . GLN A 1 83 ? -0.235 -0.487 3.613 1 97.07 83 GLN A C 1
ATOM 609 O O . GLN A 1 83 ? -0.543 -0.033 2.509 1 97.07 83 GLN A O 1
ATOM 614 N N . ALA A 1 84 ? -0.636 0.025 4.72 1 97.34 84 ALA A N 1
ATOM 615 C CA . ALA A 1 84 ? -1.497 1.204 4.718 1 97.34 84 ALA A CA 1
ATOM 616 C C . ALA A 1 84 ? -0.773 2.411 4.127 1 97.34 84 ALA A C 1
ATOM 618 O O . ALA A 1 84 ? -1.333 3.136 3.302 1 97.34 84 ALA A O 1
ATOM 619 N N . ARG A 1 85 ? 0.447 2.587 4.577 1 97.58 85 ARG A N 1
ATOM 620 C CA . ARG A 1 85 ? 1.252 3.704 4.092 1 97.58 85 ARG A CA 1
ATOM 621 C C . ARG A 1 85 ? 1.444 3.625 2.582 1 97.58 85 ARG A C 1
ATOM 623 O O . ARG A 1 85 ? 1.341 4.636 1.884 1 97.58 85 ARG A O 1
ATOM 630 N N . GLY A 1 86 ? 1.735 2.459 2.101 1 98.27 86 GLY A N 1
ATOM 631 C CA . GLY A 1 86 ? 1.873 2.283 0.664 1 98.27 86 GLY A CA 1
ATOM 632 C C . GLY A 1 86 ? 0.649 2.732 -0.112 1 98.27 86 GLY A C 1
ATOM 633 O O . GLY A 1 86 ? 0.769 3.443 -1.112 1 98.27 86 GLY A O 1
ATOM 634 N N . VAL A 1 87 ? -0.491 2.365 0.328 1 98.57 87 VAL A N 1
ATOM 635 C CA . VAL A 1 87 ? -1.747 2.693 -0.338 1 98.57 87 VAL A CA 1
ATOM 636 C C . VAL A 1 87 ? -1.978 4.202 -0.294 1 98.57 87 VAL A C 1
ATOM 638 O O . VAL A 1 87 ? -2.389 4.803 -1.289 1 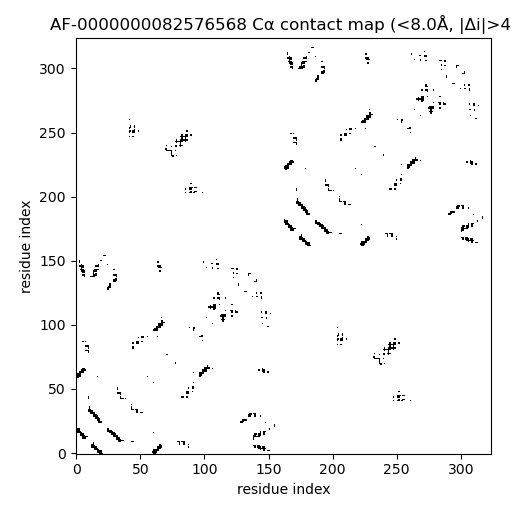98.57 87 VAL A O 1
ATOM 641 N N . VAL A 1 88 ? -1.675 4.806 0.796 1 98.51 88 VAL A N 1
ATOM 642 C CA . VAL A 1 88 ? -1.884 6.237 0.99 1 98.51 88 VAL A CA 1
ATOM 643 C C . VAL A 1 88 ? -0.957 7.025 0.068 1 98.51 88 VAL A C 1
ATOM 645 O O . VAL A 1 88 ? -1.397 7.943 -0.629 1 98.51 88 VAL A O 1
ATOM 648 N N . LEU A 1 89 ? 0.288 6.664 0.059 1 98.24 89 LEU A N 1
ATOM 649 C CA . LEU A 1 89 ? 1.258 7.322 -0.81 1 98.24 89 LEU A CA 1
ATOM 650 C C . LEU A 1 89 ? 0.874 7.155 -2.277 1 98.24 89 LEU A C 1
ATOM 652 O O . LEU A 1 89 ? 0.937 8.112 -3.052 1 98.24 89 LEU A O 1
ATOM 656 N N . CYS A 1 90 ? 0.475 5.979 -2.602 1 98.17 90 CYS A N 1
ATOM 657 C CA . CYS A 1 90 ? 0.083 5.653 -3.969 1 98.17 90 CYS A CA 1
ATOM 658 C C . CYS A 1 90 ? -1.123 6.478 -4.402 1 98.17 90 CYS A C 1
ATOM 660 O O . CYS A 1 90 ? -1.133 7.041 -5.498 1 98.17 90 CYS A O 1
ATOM 662 N N . ALA A 1 91 ? -2.111 6.579 -3.524 1 97.85 91 ALA A N 1
ATOM 663 C CA . ALA A 1 91 ? -3.339 7.309 -3.83 1 97.85 91 ALA A CA 1
ATOM 664 C C . ALA A 1 91 ? -3.047 8.781 -4.106 1 97.85 91 ALA A C 1
ATOM 666 O O . ALA A 1 91 ? -3.6 9.364 -5.041 1 97.85 91 ALA A O 1
ATOM 667 N N . ALA A 1 92 ? -2.189 9.343 -3.341 1 97.82 92 ALA A N 1
ATOM 668 C CA . ALA A 1 92 ? -1.816 10.741 -3.538 1 97.82 92 ALA A CA 1
ATOM 669 C C . ALA A 1 92 ? -1.025 10.921 -4.831 1 97.82 92 ALA A C 1
ATOM 671 O O . ALA A 1 92 ? -1.343 11.792 -5.644 1 97.82 92 ALA A O 1
ATOM 672 N N . ALA A 1 93 ? -0.103 10.073 -5.053 1 97.26 93 ALA A N 1
ATOM 673 C CA . ALA A 1 93 ? 0.802 10.2 -6.192 1 97.26 93 ALA A CA 1
ATOM 674 C C . ALA A 1 93 ? 0.066 9.96 -7.507 1 97.26 93 ALA A C 1
ATOM 676 O O . ALA A 1 93 ? 0.417 10.542 -8.537 1 97.26 93 ALA A O 1
ATOM 677 N N . ARG A 1 94 ? -0.889 9.13 -7.476 1 96.07 94 ARG A N 1
ATOM 678 C CA . ARG A 1 94 ? -1.633 8.767 -8.678 1 96.07 94 ARG A CA 1
ATOM 679 C C . ARG A 1 94 ? -2.352 9.978 -9.263 1 96.07 94 ARG A C 1
ATOM 681 O O . ARG A 1 94 ? -2.68 9.998 -10.451 1 96.07 94 ARG A O 1
ATOM 688 N N . THR A 1 95 ? -2.614 10.96 -8.44 1 94.65 95 THR A N 1
ATOM 689 C CA . THR A 1 95 ? -3.316 12.153 -8.902 1 94.65 95 THR A CA 1
ATOM 690 C C . THR A 1 95 ? -2.33 13.188 -9.436 1 94.65 95 THR A C 1
ATOM 692 O O . THR A 1 95 ? -2.731 14.276 -9.854 1 94.65 95 THR A O 1
ATOM 695 N N . GLY A 1 96 ? -1.071 12.854 -9.356 1 93.84 96 GLY A N 1
ATOM 696 C CA . GLY A 1 96 ? -0.054 13.728 -9.918 1 93.84 96 GLY A CA 1
ATOM 697 C C . GLY A 1 96 ? 0.496 14.725 -8.916 1 93.84 96 GLY A C 1
ATOM 698 O O . GLY A 1 96 ? 1.355 15.543 -9.253 1 93.84 96 GLY A O 1
ATOM 699 N N . ILE A 1 97 ? 0.081 14.687 -7.771 1 93.91 97 ILE A N 1
ATOM 700 C CA . ILE A 1 97 ? 0.571 15.673 -6.813 1 93.91 97 ILE A CA 1
ATOM 701 C C . ILE A 1 97 ? 1.857 15.166 -6.165 1 93.91 97 ILE A C 1
ATOM 703 O O . ILE A 1 97 ? 2.041 13.958 -5.997 1 93.91 97 ILE A O 1
ATOM 707 N N . ASP A 1 98 ? 2.678 16.073 -5.792 1 94.39 98 ASP A N 1
ATOM 708 C CA . ASP A 1 98 ? 3.918 15.737 -5.1 1 94.39 98 ASP A CA 1
ATOM 709 C C . ASP A 1 98 ? 3.656 15.402 -3.634 1 94.39 98 ASP A C 1
ATOM 711 O O . ASP A 1 98 ? 2.84 16.054 -2.979 1 94.39 98 ASP A O 1
ATOM 715 N N . VAL A 1 99 ? 4.394 14.419 -3.2 1 97.65 99 VAL A N 1
ATOM 716 C CA . VAL A 1 99 ? 4.25 14.007 -1.807 1 97.65 99 VAL A CA 1
ATOM 717 C C . VAL A 1 99 ? 5.563 14.234 -1.063 1 97.65 99 VAL A C 1
ATOM 719 O O . VAL A 1 99 ? 6.573 13.592 -1.361 1 97.65 99 VAL A O 1
ATOM 722 N N . GLY A 1 100 ? 5.524 15.138 -0.148 1 97.25 100 GLY A N 1
ATOM 723 C CA . GLY A 1 100 ? 6.68 15.354 0.707 1 97.25 100 GLY A CA 1
ATOM 724 C C . GLY A 1 100 ? 6.737 14.401 1.886 1 97.25 100 GLY A C 1
ATOM 725 O O . GLY A 1 100 ? 5.702 14.035 2.445 1 97.25 100 GLY A O 1
ATOM 726 N N . GLU A 1 101 ? 7.883 13.996 2.239 1 96.99 101 GLU A N 1
ATOM 727 C CA . GLU A 1 101 ? 8.123 13.164 3.415 1 96.99 101 GLU A CA 1
ATOM 728 C C . GLU A 1 101 ? 9.064 13.855 4.397 1 96.99 101 GLU A C 1
ATOM 730 O O . GLU A 1 101 ? 10.135 14.327 4.011 1 96.99 101 GLU A O 1
ATOM 735 N N . TYR A 1 102 ? 8.644 13.815 5.645 1 97.06 102 TYR A N 1
ATOM 736 C CA . TYR A 1 102 ? 9.417 14.563 6.629 1 97.06 102 TYR A CA 1
ATOM 737 C C . TYR A 1 102 ? 9.714 13.708 7.854 1 97.06 102 TYR A C 1
ATOM 739 O O . TYR A 1 102 ? 8.855 12.952 8.314 1 97.06 102 TYR A O 1
ATOM 747 N N . LYS A 1 103 ? 10.867 13.876 8.431 1 95.86 103 LYS A N 1
ATOM 748 C CA . LYS A 1 103 ? 11.199 13.264 9.714 1 95.86 103 LYS A CA 1
ATOM 749 C C . LYS A 1 103 ? 10.362 13.861 10.842 1 95.86 103 LYS A C 1
ATOM 751 O O . LYS A 1 103 ? 10.058 15.055 10.83 1 95.86 103 LYS A O 1
ATOM 756 N N . PRO A 1 104 ? 10.122 13.015 11.776 1 94.83 104 PRO A N 1
ATOM 757 C CA . PRO A 1 104 ? 9.368 13.526 12.924 1 94.83 104 PRO A CA 1
ATOM 758 C C . PRO A 1 104 ? 10.008 14.765 13.545 1 94.83 104 PRO A C 1
ATOM 760 O O . PRO A 1 104 ? 9.308 15.726 13.876 1 94.83 104 PRO A O 1
ATOM 763 N N . SER A 1 105 ? 11.301 14.755 13.653 1 95.66 105 SER A N 1
ATOM 764 C CA . SER A 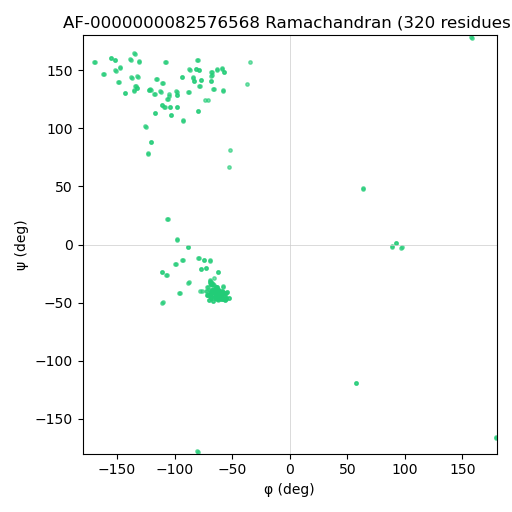1 105 ? 11.995 15.894 14.245 1 95.66 105 SER A CA 1
ATOM 765 C C . SER A 1 105 ? 11.81 17.152 13.405 1 95.66 105 SER A C 1
ATOM 767 O O . SER A 1 105 ? 11.709 18.256 13.944 1 95.66 105 SER A O 1
ATOM 769 N N . THR A 1 106 ? 11.79 16.991 12.093 1 96.62 106 THR A N 1
ATOM 770 C CA . THR A 1 106 ? 11.589 18.115 11.185 1 96.62 106 THR A CA 1
ATOM 771 C C . THR A 1 106 ? 10.185 18.691 11.34 1 96.62 106 THR A C 1
ATOM 773 O O . THR A 1 106 ? 10.006 19.911 11.35 1 96.62 106 THR A O 1
ATOM 776 N N . VAL A 1 107 ? 9.226 17.826 11.523 1 97.42 107 VAL A N 1
ATOM 777 C CA . VAL A 1 107 ? 7.849 18.259 11.734 1 97.42 107 VAL A CA 1
ATOM 778 C C . VAL A 1 107 ? 7.749 19.049 13.037 1 97.42 107 VAL A C 1
ATOM 780 O O . VAL A 1 107 ? 7.21 20.158 13.057 1 97.42 107 VAL A O 1
ATOM 783 N N . LYS A 1 108 ? 8.356 18.518 14.084 1 96.76 108 LYS A N 1
ATOM 784 C CA . LYS A 1 108 ? 8.322 19.177 15.386 1 96.76 108 LYS A CA 1
ATOM 785 C C . LYS A 1 108 ? 9.015 20.536 15.333 1 96.76 108 LYS A C 1
ATOM 787 O O . LYS A 1 108 ? 8.509 21.518 15.879 1 96.76 108 LYS A O 1
ATOM 792 N N . LYS A 1 109 ? 10.099 20.56 14.693 1 96.32 109 LYS A N 1
ATOM 793 C CA . LYS A 1 109 ? 10.837 21.812 14.554 1 96.32 109 LYS A CA 1
ATOM 794 C C . LYS A 1 109 ? 10.025 22.844 13.776 1 96.32 109 LYS A C 1
ATOM 796 O O . LYS A 1 109 ? 10.009 24.024 14.132 1 96.32 109 LYS A O 1
ATOM 801 N N . SER A 1 110 ? 9.394 22.412 12.759 1 95.53 110 SER A N 1
ATOM 802 C CA . SER A 1 110 ? 8.634 23.313 11.899 1 95.53 110 SER A CA 1
ATOM 803 C C . SER A 1 110 ? 7.402 23.855 12.617 1 95.53 110 SER A C 1
ATOM 805 O O . SER A 1 110 ? 6.984 24.988 12.373 1 95.53 110 SER A O 1
ATOM 807 N N . VAL A 1 111 ? 6.829 23.085 13.501 1 95.9 111 VAL A N 1
ATOM 808 C CA . VAL A 1 111 ? 5.547 23.425 14.109 1 95.9 111 VAL A CA 1
ATOM 809 C C . VAL A 1 111 ? 5.778 24.116 15.451 1 95.9 111 VAL A C 1
ATOM 811 O O . VAL A 1 111 ? 5.113 25.105 15.77 1 95.9 111 VAL A O 1
ATOM 814 N N . VAL A 1 112 ? 6.74 23.584 16.203 1 95.18 112 VAL A N 1
ATOM 815 C CA . VAL A 1 112 ? 6.935 24.056 17.57 1 95.18 112 VAL A CA 1
ATOM 816 C C . VAL A 1 112 ? 8.2 24.908 17.647 1 95.18 112 VAL A C 1
ATOM 818 O O . VAL A 1 112 ? 8.339 25.746 18.542 1 95.18 112 VAL A O 1
ATOM 821 N N . GLY A 1 113 ? 9.152 24.727 16.8 1 93.81 113 GLY A N 1
ATOM 822 C CA . GLY A 1 113 ? 10.436 25.408 16.836 1 93.81 113 GLY A CA 1
ATOM 823 C C . GLY A 1 113 ? 11.524 24.596 17.513 1 93.81 113 GLY A C 1
ATOM 824 O O . GLY A 1 113 ? 12.675 25.031 17.587 1 93.81 113 GLY A O 1
ATOM 825 N N . MET A 1 114 ? 11.15 23.399 18.029 1 93.17 114 MET A N 1
ATOM 826 C CA . MET A 1 114 ? 12.085 22.493 18.689 1 93.17 114 MET A CA 1
ATOM 827 C C . MET A 1 114 ? 11.883 21.059 18.211 1 93.17 114 MET A C 1
ATOM 829 O O . MET A 1 114 ? 10.777 20.522 18.295 1 93.17 114 MET A O 1
ATOM 833 N N . GLY A 1 115 ? 12.889 20.414 17.875 1 91.53 115 GLY A N 1
ATOM 834 C CA . GLY A 1 115 ? 12.824 19.081 17.299 1 91.53 115 GLY A CA 1
ATOM 835 C C . GLY A 1 115 ? 12.445 18.013 18.308 1 91.53 115 GLY A C 1
ATOM 836 O O . GLY A 1 115 ? 12.011 16.922 17.932 1 91.53 115 GLY A O 1
ATOM 837 N N . ASN A 1 116 ? 12.613 18.276 19.555 1 91.82 116 ASN A N 1
ATOM 838 C CA . ASN A 1 116 ? 12.321 17.28 20.581 1 91.82 116 ASN A CA 1
ATOM 839 C C . ASN A 1 116 ? 11.036 17.613 21.335 1 91.82 116 ASN A C 1
ATOM 841 O O . ASN A 1 116 ? 10.81 17.108 22.436 1 91.82 116 ASN A O 1
ATOM 845 N N . ALA A 1 117 ? 10.218 18.37 20.76 1 93.33 117 ALA A N 1
ATOM 846 C CA . ALA A 1 117 ? 8.95 18.759 21.371 1 93.33 117 ALA A CA 1
ATOM 847 C C . ALA A 1 117 ? 8.056 17.544 21.6 1 93.33 117 ALA A C 1
ATOM 849 O O . ALA A 1 117 ? 8.079 16.592 20.816 1 93.33 117 ALA A O 1
ATOM 850 N N . GLU A 1 118 ? 7.235 17.612 22.59 1 94.26 118 GLU A N 1
ATOM 851 C CA . GLU A 1 118 ? 6.276 16.551 22.88 1 94.26 118 GLU A CA 1
ATOM 852 C C . GLU A 1 118 ? 5.052 16.652 21.974 1 94.26 118 GLU A C 1
ATOM 854 O O . GLU A 1 118 ? 4.726 17.733 21.479 1 94.26 118 GLU A O 1
ATOM 859 N N . LYS A 1 119 ? 4.403 15.484 21.893 1 91.78 119 LYS A N 1
ATOM 860 C CA . LYS A 1 119 ? 3.24 15.412 21.013 1 91.78 119 LYS A CA 1
ATOM 861 C C . LYS A 1 119 ? 2.174 16.421 21.427 1 91.78 119 LYS A C 1
ATOM 863 O O . LYS A 1 119 ? 1.543 17.051 20.576 1 91.78 119 LYS A O 1
ATOM 868 N N . ALA A 1 120 ? 1.965 16.594 22.666 1 94.24 120 ALA A N 1
ATOM 869 C CA . ALA A 1 120 ? 0.96 17.527 23.171 1 94.24 120 ALA A CA 1
ATOM 870 C C . ALA A 1 120 ? 1.286 18.96 22.761 1 94.24 120 ALA A C 1
ATOM 872 O O . ALA A 1 120 ? 0.386 19.745 22.457 1 94.24 120 ALA A O 1
ATOM 873 N N . GLN A 1 121 ? 2.517 19.316 22.819 1 95.46 121 GLN A N 1
ATOM 874 C CA . GLN A 1 121 ? 2.957 20.643 22.402 1 95.46 121 GLN A CA 1
ATOM 875 C C . GLN A 1 121 ? 2.708 20.864 20.913 1 95.46 121 GLN A C 1
ATOM 877 O O . GLN A 1 121 ? 2.293 21.949 20.502 1 95.46 121 GLN A O 1
ATOM 882 N N . VAL A 1 122 ? 2.976 19.854 20.151 1 95.35 122 VAL A N 1
ATOM 883 C CA . VAL A 1 122 ? 2.745 19.933 18.712 1 95.35 122 VAL A CA 1
ATOM 884 C C . VAL A 1 122 ? 1.264 20.185 18.44 1 95.35 122 VAL A C 1
ATOM 886 O O . VAL A 1 122 ? 0.912 21.082 17.669 1 95.35 122 VAL A O 1
ATOM 889 N N . HIS A 1 123 ? 0.38 19.476 19.101 1 95.32 123 HIS A N 1
ATOM 890 C CA . HIS A 1 123 ? -1.059 19.617 18.907 1 95.32 123 HIS A CA 1
ATOM 891 C C . HIS A 1 123 ? -1.534 21.011 19.3 1 95.32 123 HIS A C 1
ATOM 893 O O . HIS A 1 123 ? -2.355 21.611 18.603 1 95.32 123 HIS A O 1
ATOM 899 N N . ALA A 1 124 ? -0.988 21.506 20.391 1 95.01 124 ALA A N 1
ATOM 900 C CA . ALA A 1 124 ? -1.33 22.857 20.828 1 95.01 124 ALA A CA 1
ATOM 901 C C . ALA A 1 124 ? -0.919 23.891 19.784 1 95.01 124 ALA A C 1
ATOM 903 O O . ALA A 1 124 ? -1.673 24.823 19.494 1 95.01 124 ALA A O 1
ATOM 904 N N . MET A 1 125 ? 0.257 23.677 19.248 1 95.95 125 MET A N 1
ATOM 905 C CA . MET A 1 125 ? 0.77 24.634 18.272 1 95.95 125 MET A CA 1
ATOM 906 C C . MET A 1 125 ? -0.042 24.584 16.982 1 95.95 125 MET A C 1
ATOM 908 O O . MET A 1 125 ? -0.229 25.607 16.321 1 95.95 125 MET A O 1
ATOM 912 N N . VAL A 1 126 ? -0.519 23.393 16.622 1 97.04 126 VAL A N 1
ATOM 913 C CA . VAL A 1 126 ? -1.382 23.264 15.452 1 97.04 126 VAL A CA 1
ATOM 914 C C . VAL A 1 126 ? -2.616 24.148 15.619 1 97.04 126 VAL A C 1
ATOM 916 O O . VAL A 1 126 ? -3.022 24.842 14.684 1 97.04 126 VAL A O 1
ATOM 919 N N . GLN A 1 127 ? -3.167 24.185 16.779 1 95.77 127 GLN A N 1
ATOM 920 C CA . GLN A 1 127 ? -4.342 25.004 17.054 1 95.77 127 GLN A CA 1
ATOM 921 C C . GLN A 1 127 ? -4.014 26.49 16.947 1 95.77 127 GLN A C 1
ATOM 923 O O . GLN A 1 127 ? -4.844 27.284 16.497 1 95.77 127 GLN A O 1
ATOM 928 N N . VAL A 1 128 ? -2.863 26.842 17.314 1 95.42 128 VAL A N 1
ATOM 929 C CA . VAL A 1 128 ? -2.426 28.234 17.265 1 95.42 128 VAL A CA 1
ATOM 930 C C . VAL A 1 128 ? -2.21 28.657 15.813 1 95.42 128 VAL A C 1
ATOM 932 O O . VAL A 1 128 ? -2.62 29.748 15.411 1 95.42 128 VAL A O 1
ATOM 935 N N . LEU A 1 129 ? -1.624 27.841 15.077 1 95.52 129 LEU A N 1
ATOM 936 C CA . LEU A 1 129 ? -1.231 28.151 13.707 1 95.52 129 LEU A CA 1
ATOM 937 C C . LEU A 1 129 ? -2.434 28.1 12.771 1 95.52 129 LEU A C 1
ATOM 939 O O . LEU A 1 129 ? -2.387 28.637 11.662 1 95.52 129 LEU A O 1
ATOM 943 N N . LEU A 1 130 ? -3.487 27.398 13.187 1 96.65 130 LEU A N 1
ATOM 944 C CA . LEU A 1 130 ? -4.738 27.31 12.441 1 96.65 130 LEU A CA 1
ATOM 945 C C . LEU A 1 130 ? -5.913 27.779 13.292 1 96.65 130 LEU A C 1
ATOM 947 O O . LEU A 1 130 ? -6.751 26.971 13.699 1 96.65 130 LEU A O 1
ATOM 951 N N . PRO A 1 131 ? -6.029 29.022 13.396 1 90.94 131 PRO A N 1
ATOM 952 C CA . PRO A 1 131 ? -7.071 29.555 14.277 1 90.94 131 PRO A CA 1
ATOM 953 C C . PRO A 1 131 ? -8.469 29.072 13.898 1 90.94 131 PRO A C 1
ATOM 955 O O . PRO A 1 131 ? -8.818 29.05 12.715 1 90.94 131 PRO A O 1
ATOM 958 N N . GLY A 1 132 ? -9.236 28.607 14.965 1 91.32 132 GLY A N 1
ATOM 959 C CA . GLY A 1 132 ? -10.619 28.203 14.764 1 91.32 132 GLY A CA 1
ATOM 960 C C . GLY A 1 132 ? -10.764 26.743 14.381 1 91.32 132 GLY A C 1
ATOM 961 O O . GLY A 1 132 ? -11.881 26.245 14.225 1 91.32 132 GLY A O 1
ATOM 962 N N . VAL A 1 133 ? -9.694 26.082 14.25 1 93.34 133 VAL A N 1
ATOM 963 C CA . VAL A 1 133 ? -9.72 24.687 13.825 1 93.34 133 VAL A CA 1
ATOM 964 C C . VAL A 1 133 ? -10.393 23.833 14.898 1 93.34 133 VAL A C 1
ATOM 966 O O . VAL A 1 133 ? -10.179 24.045 16.094 1 93.34 133 VAL A O 1
ATOM 969 N N . LYS A 1 134 ? -11.328 22.935 14.462 1 94.69 134 LYS A N 1
ATOM 970 C CA . LYS A 1 134 ? -11.827 21.826 15.27 1 94.69 134 LYS A CA 1
ATOM 971 C C . LYS A 1 134 ? -11.19 20.506 14.844 1 94.69 134 LYS A C 1
ATOM 973 O O . LYS A 1 134 ? -11.535 19.953 13.798 1 94.69 134 LYS A O 1
ATOM 978 N N . ILE A 1 135 ? -10.4 20.02 15.717 1 93.73 135 ILE A N 1
ATOM 979 C CA . ILE A 1 135 ? -9.602 18.851 15.364 1 93.73 135 ILE A CA 1
ATOM 980 C C . ILE A 1 135 ? -10.392 17.579 15.663 1 93.73 135 ILE A C 1
ATOM 982 O O . ILE A 1 135 ? -10.89 17.397 16.777 1 93.73 135 ILE A O 1
ATOM 986 N N . ALA A 1 136 ? -10.46 16.665 14.742 1 93.39 136 ALA A N 1
ATOM 987 C CA . ALA A 1 136 ? -11.3 15.472 14.808 1 93.39 136 ALA A CA 1
ATOM 988 C C . ALA A 1 136 ? -10.661 14.4 15.686 1 93.39 136 ALA A C 1
ATOM 990 O O . ALA A 1 136 ? -11.327 13.447 16.098 1 93.39 136 ALA A O 1
ATOM 991 N N . GLY A 1 137 ? -9.363 14.501 16.1 1 91.26 137 GLY A N 1
ATOM 992 C CA . GLY A 1 137 ? -8.633 13.531 16.901 1 91.26 137 GLY A CA 1
ATOM 993 C C . GLY A 1 137 ? -7.128 13.645 16.751 1 91.26 137 GLY A C 1
ATOM 994 O O . GLY A 1 137 ? -6.637 14.456 15.962 1 91.26 137 GLY A O 1
ATOM 995 N N . PRO A 1 138 ? -6.481 12.825 17.476 1 93.4 138 PRO A N 1
ATOM 996 C CA . PRO A 1 138 ? -5.019 12.913 17.47 1 93.4 138 PRO A CA 1
ATOM 997 C C . PRO A 1 138 ? -4.416 12.632 16.095 1 93.4 138 PRO A C 1
ATOM 999 O O . PRO A 1 138 ? -3.443 13.279 15.7 1 93.4 138 PRO A O 1
ATOM 1002 N N . ASP A 1 139 ? -4.956 11.689 15.372 1 95.03 139 ASP A N 1
ATOM 1003 C CA . ASP A 1 139 ? -4.451 11.347 14.046 1 95.03 139 ASP A CA 1
ATOM 1004 C C . ASP A 1 139 ? -4.602 12.521 13.082 1 95.03 139 ASP A C 1
ATOM 1006 O O . ASP A 1 139 ? -3.715 12.779 12.265 1 95.03 139 ASP A O 1
ATOM 1010 N N . ALA A 1 140 ? -5.681 13.188 13.204 1 96.85 140 ALA A N 1
ATOM 1011 C CA . ALA A 1 140 ? -5.903 14.373 12.379 1 96.85 140 ALA A CA 1
ATOM 1012 C C . ALA A 1 140 ? -4.93 15.489 12.749 1 96.85 140 ALA A C 1
ATOM 1014 O O . ALA A 1 140 ? -4.442 16.21 11.876 1 96.85 140 ALA A O 1
ATOM 1015 N N . ALA A 1 141 ? -4.688 15.623 14.059 1 96.76 141 ALA A N 1
ATOM 1016 C CA . ALA A 1 141 ? -3.736 16.632 14.516 1 96.76 141 ALA A CA 1
ATOM 1017 C C . ALA A 1 141 ? -2.346 16.373 13.943 1 96.76 141 ALA A C 1
ATOM 1019 O O . ALA A 1 141 ? -1.676 17.3 13.48 1 96.76 141 ALA A O 1
ATOM 1020 N N . ASP A 1 142 ? -1.949 15.145 13.974 1 97.13 142 ASP A N 1
ATOM 1021 C CA . ASP A 1 142 ? -0.661 14.758 13.407 1 97.13 142 ASP A CA 1
ATOM 1022 C C . ASP A 1 142 ? -0.597 15.082 11.917 1 97.13 142 ASP A C 1
ATOM 1024 O O . ASP A 1 142 ? 0.411 15.601 11.431 1 97.13 142 ASP A O 1
ATOM 1028 N N . ALA A 1 143 ? -1.669 14.798 11.232 1 98.52 143 ALA A N 1
ATOM 1029 C CA . ALA A 1 143 ? -1.739 15.073 9.799 1 98.52 143 ALA A CA 1
ATOM 1030 C C . ALA A 1 143 ? -1.64 16.57 9.522 1 98.52 143 ALA A C 1
ATOM 1032 O O . ALA A 1 143 ? -0.937 16.992 8.601 1 98.52 143 ALA A O 1
ATOM 1033 N N . LEU A 1 144 ? -2.348 17.347 10.314 1 98.54 144 LEU A N 1
ATOM 1034 C CA . LEU A 1 144 ? -2.294 18.796 10.151 1 98.54 144 LEU A CA 1
ATOM 1035 C C . LEU A 1 144 ? -0.885 19.319 10.409 1 98.54 144 LEU A C 1
ATOM 1037 O O . LEU A 1 144 ? -0.418 20.225 9.715 1 98.54 144 LEU A O 1
ATOM 1041 N N . ALA A 1 145 ? -0.218 18.734 11.385 1 98.32 145 ALA A N 1
ATOM 1042 C CA . ALA A 1 145 ? 1.153 19.133 11.692 1 98.32 145 ALA A CA 1
ATOM 1043 C C . ALA A 1 145 ? 2.073 18.898 10.497 1 98.32 145 ALA A C 1
ATOM 1045 O O . ALA A 1 145 ? 2.913 19.742 10.177 1 98.32 145 ALA A O 1
ATOM 1046 N N . VAL A 1 146 ? 1.885 17.841 9.856 1 98.5 146 VAL A N 1
ATOM 1047 C CA . VAL A 1 146 ? 2.715 17.503 8.704 1 98.5 146 VAL A CA 1
ATOM 1048 C C . VAL A 1 146 ? 2.413 18.458 7.552 1 98.5 146 VAL A C 1
ATOM 1050 O O . VAL A 1 146 ? 3.321 18.875 6.828 1 98.5 146 VAL A O 1
ATOM 1053 N N . ALA A 1 147 ? 1.142 18.796 7.368 1 98.54 147 ALA A N 1
A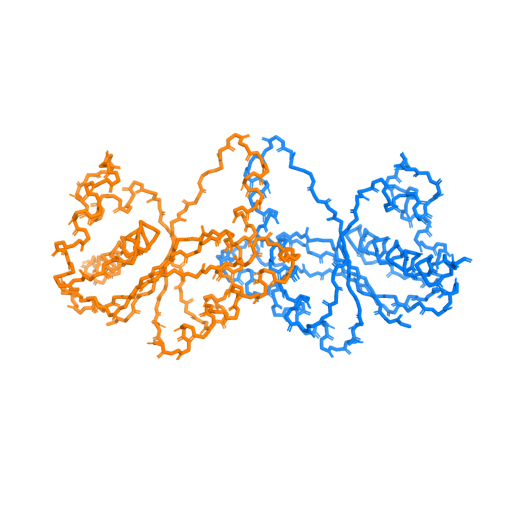TOM 1054 C CA . ALA A 1 147 ? 0.757 19.761 6.341 1 98.54 147 ALA A CA 1
ATOM 1055 C C . ALA A 1 147 ? 1.414 21.116 6.588 1 98.54 147 ALA A C 1
ATOM 1057 O O . ALA A 1 147 ? 1.91 21.752 5.654 1 98.54 147 ALA A O 1
ATOM 1058 N N . ILE A 1 148 ? 1.421 21.529 7.799 1 97.87 148 ILE A N 1
ATOM 1059 C CA . ILE A 1 148 ? 2.044 22.792 8.179 1 97.87 148 ILE A CA 1
ATOM 1060 C C . ILE A 1 148 ? 3.542 22.738 7.885 1 97.87 148 ILE A C 1
ATOM 1062 O O . ILE A 1 148 ? 4.105 23.68 7.323 1 97.87 148 ILE A O 1
ATOM 1066 N N . CYS A 1 149 ? 4.154 21.653 8.301 1 97.65 149 CYS A N 1
ATOM 1067 C CA . CYS A 1 149 ? 5.571 21.448 8.02 1 97.65 149 CYS A CA 1
ATOM 1068 C C . CYS A 1 149 ? 5.861 21.606 6.532 1 97.65 149 CYS A C 1
ATOM 1070 O O . CYS A 1 149 ? 6.809 22.294 6.15 1 97.65 149 CYS A O 1
ATOM 1072 N N . HIS A 1 150 ? 5.065 21.007 5.702 1 97.74 150 HIS A N 1
ATOM 1073 C CA . HIS A 1 150 ? 5.246 21.07 4.256 1 97.74 150 HIS A CA 1
ATOM 1074 C C . HIS A 1 150 ? 5.089 22.497 3.743 1 97.74 150 HIS A C 1
ATOM 1076 O O . HIS A 1 150 ? 5.845 22.935 2.872 1 97.74 150 HIS A O 1
ATOM 1082 N N . ALA A 1 151 ? 4.134 23.217 4.253 1 96.94 151 ALA A N 1
ATOM 1083 C CA . ALA A 1 151 ? 3.922 24.611 3.873 1 96.94 151 ALA A CA 1
ATOM 1084 C C . ALA A 1 151 ? 5.17 25.448 4.141 1 96.94 151 ALA A C 1
ATOM 1086 O O . ALA A 1 151 ? 5.581 26.249 3.297 1 96.94 151 ALA A O 1
ATOM 1087 N N . HIS A 1 152 ? 5.771 25.201 5.261 1 94.9 152 HIS A N 1
ATOM 1088 C CA . HIS A 1 152 ? 6.966 25.946 5.639 1 94.9 152 HIS A CA 1
ATOM 1089 C C . HIS A 1 152 ? 8.145 25.59 4.738 1 94.9 152 HIS A C 1
ATOM 1091 O O . HIS A 1 152 ? 8.937 26.461 4.372 1 94.9 152 HIS A O 1
ATOM 1097 N N . HIS A 1 153 ? 8.254 24.363 4.484 1 93.1 153 HIS A N 1
ATOM 1098 C CA . HIS A 1 153 ? 9.311 23.904 3.59 1 93.1 153 HIS A CA 1
ATOM 1099 C C . HIS A 1 153 ? 9.176 24.534 2.208 1 93.1 153 HIS A C 1
ATOM 1101 O O . HIS A 1 153 ? 10.165 24.987 1.628 1 93.1 153 HIS A O 1
ATOM 1107 N N . LEU A 1 154 ? 7.978 24.589 1.674 1 90.46 154 LEU A N 1
ATOM 1108 C CA . LEU A 1 154 ? 7.73 25.184 0.365 1 90.46 154 LEU A CA 1
ATOM 1109 C C . LEU A 1 154 ? 8.033 26.678 0.381 1 90.46 154 LEU A C 1
ATOM 1111 O O . LEU A 1 154 ? 8.582 27.215 -0.584 1 90.46 154 LEU A O 1
ATOM 1115 N N . ALA A 1 155 ? 7.654 27.309 1.425 1 86.26 155 ALA A N 1
ATOM 1116 C CA . ALA A 1 155 ? 7.905 28.741 1.564 1 86.26 155 ALA A CA 1
ATOM 1117 C C . ALA A 1 155 ? 9.402 29.033 1.619 1 86.26 155 ALA A C 1
ATOM 1119 O O . ALA A 1 155 ? 9.872 30.013 1.037 1 86.26 155 ALA A O 1
ATOM 1120 N N . SER A 1 156 ? 10.124 28.183 2.348 1 82.65 156 SER A N 1
ATOM 1121 C CA . SER A 1 156 ? 11.567 28.365 2.468 1 82.65 156 SER A CA 1
ATOM 1122 C C . SER A 1 156 ? 12.268 28.115 1.137 1 82.65 156 SER A C 1
ATOM 1124 O O . SER A 1 156 ? 13.269 28.765 0.826 1 82.65 156 SER A O 1
ATOM 1126 N N . ALA A 1 157 ? 11.717 27.164 0.414 1 76.19 157 ALA A N 1
ATOM 1127 C CA . ALA A 1 157 ? 12.296 26.851 -0.89 1 76.19 157 ALA A CA 1
ATOM 1128 C C . ALA A 1 157 ? 12.069 27.991 -1.879 1 76.19 157 ALA A C 1
ATOM 1130 O O . ALA A 1 157 ? 12.896 28.229 -2.762 1 76.19 157 ALA A O 1
ATOM 1131 N N . ARG A 1 158 ? 10.955 28.694 -1.694 1 69.75 158 ARG A N 1
ATOM 1132 C CA . ARG A 1 158 ? 10.636 29.807 -2.583 1 69.75 158 ARG A CA 1
ATOM 1133 C C . ARG A 1 158 ? 11.483 31.031 -2.253 1 69.75 158 ARG A C 1
ATOM 1135 O O . ARG A 1 158 ? 11.906 31.761 -3.152 1 69.75 158 ARG A O 1
ATOM 1142 N N . PHE A 1 159 ? 11.693 31.294 -0.843 1 60.62 159 PHE A N 1
ATOM 1143 C CA . PHE A 1 159 ? 12.433 32.481 -0.43 1 60.62 159 PHE A CA 1
ATOM 1144 C C . PHE A 1 159 ? 13.929 32.193 -0.374 1 60.62 159 PHE A C 1
ATOM 1146 O O . PHE A 1 159 ? 14.742 33.118 -0.319 1 60.62 159 PHE A O 1
ATOM 1153 N N . GLY A 1 160 ? 14.511 31.036 -0.06 1 54.97 160 GLY A N 1
ATOM 1154 C CA . GLY A 1 160 ? 15.935 30.758 -0.163 1 54.97 160 GLY A CA 1
ATOM 1155 C C . GLY A 1 160 ? 16.506 31.07 -1.533 1 54.97 160 GLY A C 1
ATOM 1156 O O . GLY A 1 160 ? 16.278 30.328 -2.49 1 54.97 160 GLY A O 1
ATOM 1157 N N . LEU A 1 161 ? 16.567 32.276 -1.954 1 41.02 161 LEU A N 1
ATOM 1158 C CA . LEU A 1 161 ? 17.22 33.113 -2.955 1 41.02 161 LEU A CA 1
ATOM 1159 C C . LEU A 1 161 ? 18.648 32.64 -3.21 1 41.02 161 LEU A C 1
ATOM 1161 O O . LEU A 1 161 ? 19.307 32.127 -2.303 1 41.02 161 LEU A O 1
ATOM 1165 N N . ARG A 1 162 ? 19.32 32.971 -4.484 1 32.54 162 ARG A N 1
ATOM 1166 C CA . ARG A 1 162 ? 20.67 33.263 -4.956 1 32.54 162 ARG A CA 1
ATOM 1167 C C . ARG A 1 162 ? 21.381 34.231 -4.015 1 32.54 162 ARG A C 1
ATOM 1169 O O . ARG A 1 162 ? 20.787 35.209 -3.557 1 32.54 162 ARG A O 1
ATOM 1176 N N . MET B 1 1 ? -11.717 -20.66 -15.435 1 95.38 1 MET B N 1
ATOM 1177 C CA . MET B 1 1 ? -11.477 -19.529 -14.542 1 95.38 1 MET B CA 1
ATOM 1178 C C . MET B 1 1 ? -10.05 -19.013 -14.689 1 95.38 1 MET B C 1
ATOM 1180 O O . MET B 1 1 ? -9.105 -19.8 -14.764 1 95.38 1 MET B O 1
ATOM 1184 N N . ILE B 1 2 ? -9.9 -17.653 -14.776 1 98.07 2 ILE B N 1
ATOM 1185 C CA . ILE B 1 2 ? -8.572 -17.057 -14.877 1 98.07 2 ILE B CA 1
ATOM 1186 C C . ILE B 1 2 ? -8.118 -16.573 -13.502 1 98.07 2 ILE B C 1
ATOM 1188 O O . ILE B 1 2 ? -8.844 -15.844 -12.823 1 98.07 2 ILE B O 1
ATOM 1192 N N . ILE B 1 3 ? -6.935 -16.974 -13.126 1 98.33 3 ILE B N 1
ATOM 1193 C CA . ILE B 1 3 ? -6.411 -16.67 -11.799 1 98.33 3 ILE B CA 1
ATOM 1194 C C . ILE B 1 3 ? -5.091 -15.913 -11.927 1 98.33 3 ILE B C 1
ATOM 1196 O O . ILE B 1 3 ? -4.22 -16.299 -12.71 1 98.33 3 ILE B O 1
ATOM 1200 N N . LEU B 1 4 ? -4.997 -14.881 -11.178 1 98.82 4 LEU B N 1
ATOM 1201 C CA . LEU B 1 4 ? -3.784 -14.071 -11.141 1 98.82 4 LEU B CA 1
ATOM 1202 C C . LEU B 1 4 ? -2.987 -14.342 -9.87 1 98.82 4 LEU B C 1
ATOM 1204 O O . LEU B 1 4 ? -3.503 -14.177 -8.762 1 98.82 4 LEU B O 1
ATOM 1208 N N . GLY B 1 5 ? -1.796 -14.826 -10.016 1 98.8 5 GLY B N 1
ATOM 1209 C CA . GLY B 1 5 ? -0.855 -14.905 -8.91 1 98.8 5 GLY B CA 1
ATOM 1210 C C . GLY B 1 5 ? 0.068 -13.704 -8.826 1 98.8 5 GLY B C 1
ATOM 1211 O O . GLY B 1 5 ? 0.517 -13.186 -9.85 1 98.8 5 GLY B O 1
ATOM 1212 N N . LEU B 1 6 ? 0.382 -13.317 -7.593 1 98.67 6 LEU B N 1
ATOM 1213 C CA . LEU B 1 6 ? 1.213 -12.136 -7.384 1 98.67 6 LEU B CA 1
ATOM 1214 C C . LEU B 1 6 ? 2.305 -12.414 -6.357 1 98.67 6 LEU B C 1
ATOM 1216 O O . LEU B 1 6 ? 2.054 -13.06 -5.337 1 98.67 6 LEU B O 1
ATOM 1220 N N . ASP B 1 7 ? 3.486 -11.986 -6.603 1 97.74 7 ASP B N 1
ATOM 1221 C CA . ASP B 1 7 ? 4.636 -11.971 -5.705 1 97.74 7 ASP B CA 1
ATOM 1222 C C . ASP B 1 7 ? 5.155 -10.549 -5.5 1 97.74 7 ASP B C 1
ATOM 1224 O O . ASP B 1 7 ? 6.096 -10.123 -6.173 1 97.74 7 ASP B O 1
ATOM 1228 N N . PRO B 1 8 ? 4.594 -9.859 -4.504 1 97.29 8 PRO B N 1
ATOM 1229 C CA . PRO B 1 8 ? 4.829 -8.421 -4.357 1 97.29 8 PRO B CA 1
ATOM 1230 C C . PRO B 1 8 ? 6.268 -8.096 -3.964 1 97.29 8 PRO B C 1
ATOM 1232 O O . PRO B 1 8 ? 6.853 -8.785 -3.124 1 97.29 8 PRO B O 1
ATOM 1235 N N . GLY B 1 9 ? 6.771 -7.043 -4.55 1 94.21 9 GLY B N 1
ATOM 1236 C CA . GLY B 1 9 ? 8.048 -6.413 -4.256 1 94.21 9 GLY B CA 1
ATOM 1237 C C . GLY B 1 9 ? 8.147 -4.992 -4.777 1 94.21 9 GLY B C 1
ATOM 1238 O O . GLY B 1 9 ? 7.614 -4.677 -5.843 1 94.21 9 GLY B O 1
ATOM 1239 N N . LEU B 1 10 ? 8.869 -4.22 -4.021 1 93.3 10 LEU B N 1
ATOM 1240 C CA . LEU B 1 10 ? 8.983 -2.827 -4.439 1 93.3 10 LEU B CA 1
ATOM 1241 C C . LEU B 1 10 ? 9.847 -2.704 -5.689 1 93.3 10 LEU B C 1
ATOM 1243 O O . LEU B 1 10 ? 9.528 -1.931 -6.596 1 93.3 10 LEU B O 1
ATOM 1247 N N . GLY B 1 11 ? 10.96 -3.444 -5.682 1 94.06 11 GLY B N 1
ATOM 1248 C CA . GLY B 1 11 ? 11.793 -3.43 -6.873 1 94.06 11 GLY B CA 1
ATOM 1249 C C . GLY B 1 11 ? 11.164 -4.15 -8.051 1 94.06 11 GLY B C 1
ATOM 1250 O O . GLY B 1 11 ? 11.145 -3.628 -9.167 1 94.06 11 GLY B O 1
ATOM 1251 N N . THR B 1 12 ? 10.698 -5.306 -7.714 1 95.94 12 THR B N 1
ATOM 1252 C CA . THR B 1 12 ? 10.084 -6.151 -8.732 1 95.94 12 THR B CA 1
ATOM 1253 C C . THR B 1 12 ? 8.896 -6.916 -8.155 1 95.94 12 THR B C 1
ATOM 1255 O O . THR B 1 12 ? 8.989 -7.489 -7.068 1 95.94 12 THR B O 1
ATOM 1258 N N . THR B 1 13 ? 7.812 -6.858 -8.839 1 97.64 13 THR B N 1
ATOM 1259 C CA . THR B 1 13 ? 6.647 -7.677 -8.525 1 97.64 13 THR B CA 1
ATOM 1260 C C . THR B 1 13 ? 6.421 -8.732 -9.605 1 97.64 13 THR B C 1
ATOM 1262 O O . THR B 1 13 ? 6.242 -8.398 -10.778 1 97.64 13 THR B O 1
ATOM 1265 N N . GLY B 1 14 ? 6.474 -9.956 -9.178 1 98.26 14 GLY B N 1
ATOM 1266 C CA . GLY B 1 14 ? 6.148 -11.03 -10.102 1 98.26 14 GLY B CA 1
ATOM 1267 C C . GLY B 1 14 ? 4.656 -11.255 -10.254 1 98.26 14 GLY B C 1
ATOM 1268 O O . GLY B 1 14 ? 3.888 -11.012 -9.32 1 98.26 14 GLY B O 1
ATOM 1269 N N . TRP B 1 15 ? 4.308 -11.726 -11.396 1 98.7 15 TRP B N 1
ATOM 1270 C CA . TRP B 1 15 ? 2.91 -12.058 -11.648 1 98.7 15 TRP B CA 1
ATOM 1271 C C . TRP B 1 15 ? 2.795 -13.245 -12.598 1 98.7 15 TRP B C 1
ATOM 1273 O O . TRP B 1 15 ? 3.724 -13.533 -13.357 1 98.7 15 TRP B O 1
ATOM 1283 N N . GLY B 1 16 ? 1.728 -13.948 -12.458 1 98.65 16 GLY B N 1
ATOM 1284 C CA . GLY B 1 16 ? 1.394 -15.075 -13.314 1 98.65 16 GLY B CA 1
ATOM 1285 C C . GLY B 1 16 ? -0.1 -15.273 -13.485 1 98.65 16 GLY B C 1
ATOM 1286 O O . GLY B 1 16 ? -0.867 -15.098 -12.537 1 98.65 16 GLY B O 1
ATOM 1287 N N . LEU B 1 17 ? -0.497 -15.6 -14.724 1 98.67 17 LEU B N 1
ATOM 1288 C CA . LEU B 1 17 ? -1.892 -15.854 -15.068 1 98.67 17 LEU B CA 1
ATOM 1289 C C . LEU B 1 17 ? -2.081 -17.291 -15.542 1 98.67 17 LEU B C 1
ATOM 1291 O O . LEU B 1 17 ? -1.364 -17.755 -16.431 1 98.67 17 LEU B O 1
ATOM 1295 N N . ILE B 1 18 ? -3.025 -17.88 -14.943 1 98.43 18 ILE B N 1
ATOM 1296 C CA . ILE B 1 18 ? -3.35 -19.234 -15.379 1 98.43 18 ILE B CA 1
ATOM 1297 C C . ILE B 1 18 ? -4.856 -19.356 -15.601 1 98.43 18 ILE B C 1
ATOM 1299 O O . ILE B 1 18 ? -5.633 -18.55 -15.085 1 98.43 18 ILE B O 1
ATOM 1303 N N . ARG B 1 19 ? -5.181 -20.31 -16.387 1 97.87 19 ARG B N 1
ATOM 1304 C CA . ARG B 1 19 ? -6.566 -20.744 -16.536 1 97.87 19 ARG B CA 1
ATOM 1305 C C . ARG B 1 19 ? -6.798 -22.082 -15.841 1 97.87 19 ARG B C 1
ATOM 1307 O O . ARG B 1 19 ? -6.032 -23.028 -16.033 1 97.87 19 ARG B O 1
ATOM 1314 N N . ALA B 1 20 ? -7.786 -22.077 -14.963 1 96.47 20 ALA B N 1
ATOM 1315 C CA . ALA B 1 20 ? -8.169 -23.31 -14.28 1 96.47 20 ALA B CA 1
ATOM 1316 C C . ALA B 1 20 ? -9.518 -23.818 -14.78 1 96.47 20 ALA B C 1
ATOM 1318 O O . ALA B 1 20 ? -10.529 -23.121 -14.674 1 96.47 20 ALA B O 1
ATOM 1319 N N . GLU B 1 21 ? -9.552 -24.976 -15.338 1 93.22 21 GLU B N 1
ATOM 1320 C CA . GLU B 1 21 ? -10.748 -25.683 -15.788 1 93.22 21 GLU B CA 1
ATOM 1321 C C . GLU B 1 21 ? -10.829 -27.077 -15.172 1 93.22 21 GLU B C 1
ATOM 1323 O O . GLU B 1 21 ? -10.238 -28.026 -15.691 1 93.22 21 GLU B O 1
ATOM 1328 N N . GLY B 1 22 ? -11.711 -27.133 -14.14 1 83.74 22 GLY B N 1
ATOM 1329 C CA . GLY B 1 22 ? -11.661 -28.375 -13.386 1 83.74 22 GLY B CA 1
ATOM 1330 C C . GLY B 1 22 ? -10.287 -28.672 -12.815 1 83.74 22 GLY B C 1
ATOM 1331 O O . GLY B 1 22 ? -9.719 -27.85 -12.092 1 83.74 22 GLY B O 1
ATOM 1332 N N . ASN B 1 23 ? -9.71 -29.791 -13.231 1 83.24 23 ASN B N 1
ATOM 1333 C CA . ASN B 1 23 ? -8.387 -30.183 -12.757 1 83.24 23 ASN B CA 1
ATOM 1334 C C . ASN B 1 23 ? -7.299 -29.804 -13.757 1 83.24 23 ASN B C 1
ATOM 1336 O O . ASN B 1 23 ? -6.123 -30.105 -13.545 1 83.24 23 ASN B O 1
ATOM 1340 N N . ARG B 1 24 ? -7.731 -29.158 -14.754 1 92.46 24 ARG B N 1
ATOM 1341 C CA . ARG B 1 24 ? -6.783 -28.781 -15.797 1 92.46 24 ARG B CA 1
ATOM 1342 C C . ARG B 1 24 ? -6.309 -27.344 -15.612 1 92.46 24 ARG B C 1
ATOM 1344 O O . ARG B 1 24 ? -7.12 -26.439 -15.402 1 92.46 24 ARG B O 1
ATOM 1351 N N . LEU B 1 25 ? -5.044 -27.203 -15.674 1 96.84 25 LEU B N 1
ATOM 1352 C CA . LEU B 1 25 ? -4.421 -25.886 -15.591 1 96.84 25 LEU B CA 1
ATOM 1353 C C . LEU B 1 25 ? -3.711 -25.537 -16.894 1 96.84 25 LEU B C 1
ATOM 1355 O O . LEU B 1 25 ? -3.116 -26.407 -17.534 1 96.84 25 LEU B O 1
ATOM 1359 N N . SER B 1 26 ? -3.77 -24.312 -17.291 1 97.47 26 SER B N 1
ATOM 1360 C CA . SER B 1 26 ? -3.028 -23.829 -18.451 1 97.47 26 SER B CA 1
ATOM 1361 C C . SER B 1 26 ? -2.399 -22.467 -18.177 1 97.47 26 SER B C 1
ATOM 1363 O O . SER B 1 26 ? -3.001 -21.622 -17.511 1 97.47 26 SER B O 1
ATOM 1365 N N . HIS B 1 27 ? -1.238 -22.332 -18.743 1 97.98 27 HIS B N 1
ATOM 1366 C CA . HIS B 1 27 ? -0.534 -21.059 -18.635 1 97.98 27 HIS B CA 1
ATOM 1367 C C . HIS B 1 27 ? -1.102 -20.031 -19.607 1 97.98 27 HIS B C 1
ATOM 1369 O O . HIS B 1 27 ? -1.353 -20.345 -20.773 1 97.98 27 HIS B O 1
ATOM 1375 N N . LEU B 1 28 ? -1.3 -18.817 -19.171 1 97.87 28 LEU B N 1
ATOM 1376 C CA . LEU B 1 28 ? -1.749 -17.743 -20.05 1 97.87 28 LEU B CA 1
ATOM 1377 C C . LEU B 1 28 ? -0.639 -16.721 -20.273 1 97.87 28 LEU B C 1
ATOM 1379 O O . LEU B 1 28 ? -0.365 -16.333 -21.411 1 97.87 28 LEU B O 1
ATOM 1383 N N . ALA B 1 29 ? -0.018 -16.252 -19.22 1 98.04 29 ALA B N 1
ATOM 1384 C CA . ALA B 1 29 ? 1.037 -15.244 -19.289 1 98.04 29 ALA B CA 1
ATOM 1385 C C . ALA B 1 29 ? 1.734 -15.087 -17.941 1 98.04 29 ALA B C 1
ATOM 1387 O O . ALA B 1 29 ? 1.195 -15.485 -16.906 1 98.04 29 ALA B O 1
ATOM 1388 N N . ASN B 1 30 ? 2.936 -14.601 -17.986 1 98.47 30 ASN B N 1
ATOM 1389 C CA . ASN B 1 30 ? 3.666 -14.273 -16.765 1 98.47 30 ASN B CA 1
ATOM 1390 C C . ASN B 1 30 ? 4.727 -13.205 -17.017 1 98.47 30 ASN B C 1
ATOM 1392 O O . ASN B 1 30 ? 5.068 -12.922 -18.167 1 98.47 30 ASN B O 1
ATOM 1396 N N . GLY B 1 31 ? 5.11 -12.596 -15.924 1 97.97 31 GLY B N 1
ATOM 1397 C CA . GLY B 1 31 ? 6.111 -11.554 -16.084 1 97.97 31 GLY B CA 1
ATOM 1398 C C . GLY B 1 31 ? 6.487 -10.881 -14.777 1 97.97 31 GLY B C 1
ATOM 1399 O O . GLY B 1 31 ? 6.283 -11.447 -13.701 1 97.97 31 GLY B O 1
ATOM 1400 N N . ARG B 1 32 ? 7.17 -9.76 -15.023 1 97.6 32 ARG B N 1
ATOM 1401 C CA . ARG B 1 32 ? 7.639 -8.955 -13.9 1 97.6 32 ARG B CA 1
ATOM 1402 C C . ARG B 1 32 ? 7.306 -7.481 -14.106 1 97.6 32 ARG B C 1
ATOM 1404 O O . ARG B 1 32 ? 7.416 -6.965 -15.22 1 97.6 32 ARG B O 1
ATOM 1411 N N . LEU B 1 33 ? 6.819 -6.922 -13.07 1 97.88 33 LEU B N 1
ATOM 1412 C CA . LEU B 1 33 ? 6.632 -5.476 -13.026 1 97.88 33 LEU B CA 1
ATOM 1413 C C . LEU B 1 33 ? 7.785 -4.8 -12.292 1 97.88 33 LEU B C 1
ATOM 1415 O O . LEU B 1 33 ? 7.987 -5.032 -11.098 1 97.88 33 LEU B O 1
ATOM 1419 N N . LYS B 1 34 ? 8.491 -3.99 -12.936 1 97.09 34 LYS B N 1
ATOM 1420 C CA . LYS B 1 34 ? 9.676 -3.363 -12.359 1 97.09 34 LYS B CA 1
ATOM 1421 C C . LYS B 1 34 ? 9.448 -1.873 -12.117 1 97.09 34 LYS B C 1
ATOM 1423 O O . LYS B 1 34 ? 8.833 -1.193 -12.941 1 97.09 34 LYS B O 1
ATOM 1428 N N . THR B 1 35 ? 9.895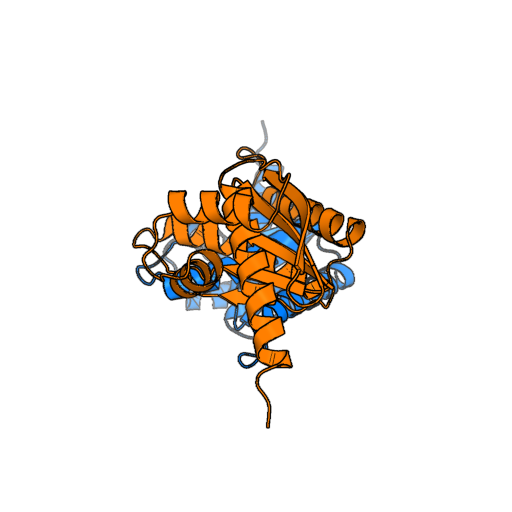 -1.402 -11.045 1 96.01 35 THR B N 1
ATOM 1429 C CA . THR B 1 35 ? 9.842 0.025 -10.75 1 96.01 35 THR B CA 1
ATOM 1430 C C . THR B 1 35 ? 11.232 0.648 -10.844 1 96.01 35 THR B C 1
ATOM 1432 O O . THR B 1 35 ? 12.241 -0.052 -10.733 1 96.01 35 THR B O 1
ATOM 1435 N N . ASP B 1 36 ? 11.267 1.934 -11.065 1 94.44 36 ASP B N 1
ATOM 1436 C CA . ASP B 1 36 ? 12.514 2.689 -11.135 1 94.44 36 ASP B CA 1
ATOM 1437 C C . ASP B 1 36 ? 13.052 2.994 -9.739 1 94.44 36 ASP B C 1
ATOM 1439 O O . ASP B 1 36 ? 12.498 3.832 -9.024 1 94.44 36 ASP B O 1
ATOM 1443 N N . THR B 1 37 ? 14.217 2.428 -9.403 1 91.04 37 THR B N 1
ATOM 1444 C CA . THR B 1 37 ? 14.77 2.537 -8.058 1 91.04 37 THR B CA 1
ATOM 1445 C C . THR B 1 37 ? 15.222 3.966 -7.773 1 91.04 37 THR B C 1
ATOM 1447 O O . THR B 1 37 ? 15.455 4.331 -6.619 1 91.04 37 THR B O 1
ATOM 1450 N N . GLN B 1 38 ? 15.323 4.781 -8.754 1 93.92 38 GLN B N 1
ATOM 1451 C CA . GLN B 1 38 ? 15.792 6.151 -8.579 1 93.92 38 GLN B CA 1
ATOM 1452 C C . GLN B 1 38 ? 14.623 7.111 -8.373 1 93.92 38 GLN B C 1
ATOM 1454 O O . GLN B 1 38 ? 14.821 8.268 -7.997 1 93.92 38 GLN B O 1
ATOM 1459 N N . ALA B 1 39 ? 13.448 6.677 -8.635 1 94.13 39 ALA B N 1
ATOM 1460 C CA . ALA B 1 39 ? 12.267 7.521 -8.472 1 94.13 39 ALA B CA 1
ATOM 1461 C C . ALA B 1 39 ? 11.85 7.604 -7.006 1 94.13 39 ALA B C 1
ATOM 1463 O O . ALA B 1 39 ? 12.121 6.689 -6.225 1 94.13 39 ALA B O 1
ATOM 1464 N N . PRO B 1 40 ? 11.24 8.764 -6.678 1 94.85 40 PRO B N 1
ATOM 1465 C CA . PRO B 1 40 ? 10.677 8.839 -5.328 1 94.85 40 PRO B CA 1
ATOM 1466 C C . PRO B 1 40 ? 9.663 7.732 -5.049 1 94.85 40 PRO B C 1
ATOM 1468 O O . PRO B 1 40 ? 8.935 7.315 -5.953 1 94.85 40 PRO B O 1
ATOM 1471 N N . LEU B 1 41 ? 9.574 7.3 -3.831 1 95.87 41 LEU B N 1
ATOM 1472 C CA . LEU B 1 41 ? 8.781 6.145 -3.423 1 95.87 41 LEU B CA 1
ATOM 1473 C C . LEU B 1 41 ? 7.325 6.309 -3.844 1 95.87 41 LEU B C 1
ATOM 1475 O O . LEU B 1 41 ? 6.742 5.404 -4.445 1 95.87 41 LEU B O 1
ATOM 1479 N N . PRO B 1 42 ? 6.689 7.468 -3.587 1 97.43 42 PRO B N 1
ATOM 1480 C CA . PRO B 1 42 ? 5.283 7.594 -3.977 1 97.43 42 PRO B CA 1
ATOM 1481 C C . PRO B 1 42 ? 5.063 7.374 -5.472 1 97.43 42 PRO B C 1
ATOM 1483 O O . PRO B 1 42 ? 4.087 6.732 -5.868 1 97.43 42 PRO B O 1
ATOM 1486 N N . ARG B 1 43 ? 5.961 7.804 -6.248 1 96.74 43 ARG B N 1
ATOM 1487 C CA . ARG B 1 43 ? 5.837 7.642 -7.694 1 96.74 43 ARG B CA 1
ATOM 1488 C C . ARG B 1 43 ? 6.048 6.188 -8.102 1 96.74 43 ARG B C 1
ATOM 1490 O O . ARG B 1 43 ? 5.393 5.696 -9.024 1 96.74 43 ARG B O 1
ATOM 1497 N N . ARG B 1 44 ? 6.985 5.578 -7.476 1 97.45 44 ARG B N 1
ATOM 1498 C CA . ARG B 1 44 ? 7.226 4.163 -7.74 1 97.45 44 ARG B CA 1
ATOM 1499 C C . ARG B 1 44 ? 5.991 3.328 -7.422 1 97.45 44 ARG B C 1
ATOM 1501 O O . ARG B 1 44 ? 5.634 2.424 -8.18 1 97.45 44 ARG B O 1
ATOM 1508 N N . LEU B 1 45 ? 5.382 3.647 -6.349 1 98.12 45 LEU B N 1
ATOM 1509 C CA . LEU B 1 45 ? 4.185 2.924 -5.936 1 98.12 45 LEU B CA 1
ATOM 1510 C C . LEU B 1 45 ? 3.037 3.17 -6.909 1 98.12 45 LEU B C 1
ATOM 1512 O O . LEU B 1 45 ? 2.304 2.242 -7.258 1 98.12 45 LEU B O 1
ATOM 1516 N N . ALA B 1 46 ? 2.882 4.401 -7.305 1 97.71 46 ALA B N 1
ATOM 1517 C CA . ALA B 1 46 ? 1.85 4.736 -8.283 1 97.71 46 ALA B CA 1
ATOM 1518 C C . ALA B 1 46 ? 2.099 4.023 -9.609 1 97.71 46 ALA B C 1
ATOM 1520 O O . ALA B 1 46 ? 1.155 3.591 -10.275 1 97.71 46 ALA B O 1
ATOM 1521 N N . HIS B 1 47 ? 3.328 3.968 -9.968 1 97.85 47 HIS B N 1
ATOM 1522 C CA . HIS B 1 47 ? 3.687 3.265 -11.195 1 97.85 47 HIS B CA 1
ATOM 1523 C C . HIS B 1 47 ? 3.352 1.78 -11.097 1 97.85 47 HIS B C 1
ATOM 1525 O O . HIS B 1 47 ? 2.797 1.201 -12.034 1 97.85 47 HIS B O 1
ATOM 1531 N N . LEU B 1 48 ? 3.708 1.166 -10.036 1 98.16 48 LEU B N 1
ATOM 1532 C CA . LEU B 1 48 ? 3.364 -0.229 -9.786 1 98.16 48 LEU B CA 1
ATOM 1533 C C . LEU B 1 48 ? 1.857 -0.443 -9.881 1 98.16 48 LEU B C 1
ATOM 1535 O O . LEU B 1 48 ? 1.399 -1.385 -10.533 1 98.16 48 LEU B O 1
ATOM 1539 N N . ASP B 1 49 ? 1.152 0.408 -9.257 1 98.33 49 ASP B N 1
ATOM 1540 C CA . ASP B 1 49 ? -0.307 0.368 -9.275 1 98.33 49 ASP B CA 1
ATOM 1541 C C . ASP B 1 49 ? -0.841 0.444 -10.704 1 98.33 49 ASP B C 1
ATOM 1543 O O . ASP B 1 49 ? -1.715 -0.336 -11.088 1 98.33 49 ASP B O 1
ATOM 1547 N N . ALA B 1 50 ? -0.341 1.342 -11.467 1 97.88 50 ALA B N 1
ATOM 1548 C CA . ALA B 1 50 ? -0.784 1.546 -12.844 1 97.88 50 ALA B CA 1
ATOM 1549 C C . ALA B 1 50 ? -0.49 0.319 -13.702 1 97.88 50 ALA B C 1
ATOM 1551 O O . ALA B 1 50 ? -1.325 -0.098 -14.508 1 97.88 50 ALA B O 1
ATOM 1552 N N . MET B 1 51 ? 0.723 -0.226 -13.558 1 98.14 51 MET B N 1
ATOM 1553 C CA . MET B 1 51 ? 1.091 -1.407 -14.332 1 98.14 51 MET B CA 1
ATOM 1554 C C . MET B 1 51 ? 0.189 -2.588 -13.988 1 98.14 51 MET B C 1
ATOM 1556 O O . MET B 1 51 ? -0.255 -3.315 -14.877 1 98.14 51 MET B O 1
ATOM 1560 N N . LEU B 1 52 ? -0.108 -2.749 -12.74 1 98.07 52 LEU B N 1
ATOM 1561 C CA . LEU B 1 52 ? -0.957 -3.856 -12.313 1 98.07 52 LEU B CA 1
ATOM 1562 C C . LEU B 1 52 ? -2.392 -3.654 -12.787 1 98.07 52 LEU B C 1
ATOM 1564 O O . LEU B 1 52 ? -3.041 -4.602 -13.236 1 98.07 52 LEU B O 1
ATOM 1568 N N . ALA B 1 53 ? -2.884 -2.461 -12.667 1 97.31 53 ALA B N 1
ATOM 1569 C CA . ALA B 1 53 ? -4.223 -2.148 -13.157 1 97.31 53 ALA B CA 1
ATOM 1570 C C . ALA B 1 53 ? -4.354 -2.476 -14.642 1 97.31 53 ALA B C 1
ATOM 1572 O O . ALA B 1 53 ? -5.369 -3.027 -15.076 1 97.31 53 ALA B O 1
ATOM 1573 N N . ALA B 1 54 ? -3.358 -2.126 -15.394 1 98.05 54 ALA B N 1
ATOM 1574 C CA . ALA B 1 54 ? -3.358 -2.423 -16.824 1 98.05 54 ALA B CA 1
ATOM 1575 C C . ALA B 1 54 ? -3.369 -3.928 -17.073 1 98.05 54 ALA B C 1
ATOM 1577 O O . ALA B 1 54 ? -4.086 -4.414 -17.95 1 98.05 54 ALA B O 1
ATOM 1578 N N . LEU B 1 55 ? -2.585 -4.588 -16.325 1 98.06 55 LEU B N 1
ATOM 1579 C CA . LEU B 1 55 ? -2.51 -6.042 -16.422 1 98.06 55 LEU B CA 1
ATOM 1580 C C . LEU B 1 55 ? -3.873 -6.675 -16.165 1 98.06 55 LEU B C 1
ATOM 1582 O O . LEU B 1 55 ? -4.31 -7.546 -16.92 1 98.06 55 LEU B O 1
ATOM 1586 N N . ILE B 1 56 ? -4.57 -6.255 -15.13 1 98.08 56 ILE B N 1
ATOM 1587 C CA . ILE B 1 56 ? -5.869 -6.791 -14.739 1 98.08 56 ILE B CA 1
ATOM 1588 C C . ILE B 1 56 ? -6.912 -6.439 -15.798 1 98.08 56 ILE B C 1
ATOM 1590 O O . ILE B 1 56 ? -7.749 -7.272 -16.154 1 98.08 56 ILE B O 1
ATOM 1594 N N . ALA B 1 57 ? -6.823 -5.254 -16.278 1 97.54 57 ALA B N 1
ATOM 1595 C CA . ALA B 1 57 ? -7.753 -4.816 -17.316 1 97.54 57 ALA B CA 1
ATOM 1596 C C . ALA B 1 57 ? -7.568 -5.628 -18.595 1 97.54 57 ALA B C 1
ATOM 1598 O O . ALA B 1 57 ? -8.545 -5.979 -19.261 1 97.54 57 ALA B O 1
ATOM 1599 N N . ASP B 1 58 ? -6.376 -5.947 -18.943 1 97.64 58 ASP B N 1
ATOM 1600 C CA . ASP B 1 58 ? -6.034 -6.625 -20.19 1 97.64 58 ASP B CA 1
ATOM 1601 C C . ASP B 1 58 ? -6.485 -8.083 -20.164 1 97.64 58 ASP B C 1
ATOM 1603 O O . ASP B 1 58 ? -6.901 -8.628 -21.188 1 97.64 58 ASP B O 1
ATOM 1607 N N . HIS B 1 59 ? -6.406 -8.771 -18.979 1 97.68 59 HIS B N 1
ATOM 1608 C CA . HIS B 1 59 ? -6.586 -10.218 -18.947 1 97.68 59 HIS B CA 1
ATOM 1609 C C . HIS B 1 59 ? -7.886 -10.597 -18.247 1 97.68 59 HIS B C 1
ATOM 1611 O O . HIS B 1 59 ? -8.376 -11.718 -18.402 1 97.68 59 HIS B O 1
ATOM 1617 N N . GLY B 1 60 ? -8.391 -9.652 -17.352 1 97.33 60 GLY B N 1
ATOM 1618 C CA . GLY B 1 60 ? -9.673 -9.859 -16.696 1 97.33 60 GLY B CA 1
ATOM 1619 C C . GLY B 1 60 ? -9.685 -11.066 -15.778 1 97.33 60 GLY B C 1
ATOM 1620 O O . GLY B 1 60 ? -10.569 -11.919 -15.877 1 97.33 60 GLY B O 1
ATOM 1621 N N . PRO B 1 61 ? -8.698 -11.187 -14.935 1 98.4 61 PRO B N 1
ATOM 1622 C CA . PRO B 1 61 ? -8.751 -12.305 -13.99 1 98.4 61 PRO B CA 1
ATOM 1623 C C . PRO B 1 61 ? -9.995 -12.27 -13.105 1 98.4 61 PRO B C 1
ATOM 1625 O O . PRO B 1 61 ? -10.521 -11.193 -12.815 1 98.4 61 PRO B O 1
ATOM 1628 N N . GLU B 1 62 ? -10.423 -13.414 -12.682 1 97.38 62 GLU B N 1
ATOM 1629 C CA . GLU B 1 62 ? -11.619 -13.54 -11.854 1 97.38 62 GLU B CA 1
ATOM 1630 C C . GLU B 1 62 ? -11.256 -13.679 -1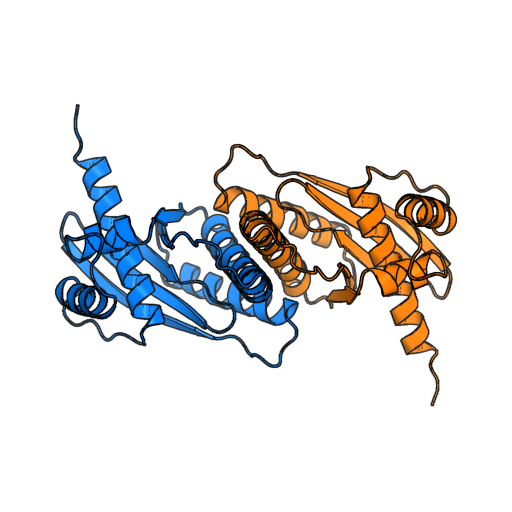0.378 1 97.38 62 GLU B C 1
ATOM 1632 O O . GLU B 1 62 ? -12.111 -13.512 -9.506 1 97.38 62 GLU B O 1
ATOM 1637 N N . ALA B 1 63 ? -10.014 -14.008 -10.139 1 97.55 63 ALA B N 1
ATOM 1638 C CA . ALA B 1 63 ? -9.466 -14.129 -8.79 1 97.55 63 ALA B CA 1
ATOM 1639 C C . ALA B 1 63 ? -7.969 -13.833 -8.777 1 97.55 63 ALA B C 1
ATOM 1641 O O . ALA B 1 63 ? -7.308 -13.9 -9.816 1 97.55 63 ALA B O 1
ATOM 1642 N N . ALA B 1 64 ? -7.499 -13.504 -7.63 1 98.49 64 ALA B N 1
ATOM 1643 C CA . ALA B 1 64 ? -6.068 -13.294 -7.428 1 98.49 64 ALA B CA 1
ATOM 1644 C C . ALA B 1 64 ? -5.588 -13.976 -6.151 1 98.49 64 ALA B C 1
ATOM 1646 O O . ALA B 1 64 ? -6.398 -14.397 -5.322 1 98.49 64 ALA B O 1
ATOM 1647 N N . ALA B 1 65 ? -4.301 -14.111 -6.062 1 98.51 65 ALA B N 1
ATOM 1648 C CA . ALA B 1 65 ? -3.735 -14.728 -4.866 1 98.51 65 ALA B CA 1
ATOM 1649 C C . ALA B 1 65 ? -2.324 -14.211 -4.598 1 98.51 65 ALA B C 1
ATOM 1651 O O . ALA B 1 65 ? -1.604 -13.842 -5.528 1 98.51 65 ALA B O 1
ATOM 1652 N N . VAL B 1 66 ? -1.961 -14.186 -3.352 1 98.29 66 VAL B N 1
ATOM 1653 C CA . VAL B 1 66 ? -0.624 -13.803 -2.91 1 98.29 66 VAL B CA 1
ATOM 1654 C C . VAL B 1 66 ? -0.16 -14.739 -1.796 1 98.29 66 VAL B C 1
ATOM 1656 O O . VAL B 1 66 ? -0.979 -15.39 -1.142 1 98.29 66 VAL B O 1
ATOM 1659 N N . GLU B 1 67 ? 1.14 -14.721 -1.67 1 96.34 67 GLU B N 1
ATOM 1660 C CA . GLU B 1 67 ? 1.71 -15.418 -0.521 1 96.34 67 GLU B CA 1
ATOM 1661 C C . GLU B 1 67 ? 1.681 -14.541 0.727 1 96.34 67 GLU B C 1
ATOM 1663 O O . GLU B 1 67 ? 1.937 -13.337 0.652 1 96.34 67 GLU B O 1
ATOM 1668 N N . GLU B 1 68 ? 1.39 -15.165 1.824 1 93.96 68 GLU B N 1
ATOM 1669 C CA . GLU B 1 68 ? 1.501 -14.443 3.088 1 93.96 68 GLU B CA 1
ATOM 1670 C C . GLU B 1 68 ? 2.957 -14.123 3.415 1 93.96 68 GLU B C 1
ATOM 1672 O O . GLU B 1 68 ? 3.862 -14.867 3.033 1 93.96 68 GLU B O 1
ATOM 1677 N N . VAL B 1 69 ? 3.123 -13.033 3.994 1 88.1 69 VAL B N 1
ATOM 1678 C CA . VAL B 1 69 ? 4.48 -12.629 4.347 1 88.1 69 VAL B CA 1
ATOM 1679 C C . VAL B 1 69 ? 4.646 -12.645 5.865 1 88.1 69 VAL B C 1
ATOM 1681 O O . VAL B 1 69 ? 3.73 -12.27 6.6 1 88.1 69 VAL B O 1
ATOM 1684 N N . PHE B 1 70 ? 5.786 -13.314 6.221 1 78.44 70 PHE B N 1
ATOM 1685 C CA . PHE B 1 70 ? 6.186 -13.3 7.623 1 78.44 70 PHE B CA 1
ATOM 1686 C C . PHE B 1 70 ? 7.366 -12.361 7.841 1 78.44 70 PHE B C 1
ATOM 1688 O O . PHE B 1 70 ? 8.209 -12.199 6.956 1 78.44 70 PHE B O 1
ATOM 1695 N N . VAL B 1 71 ? 7.186 -11.484 8.793 1 71.83 71 VAL B N 1
ATOM 1696 C CA . VAL B 1 71 ? 8.147 -10.405 8.994 1 71.83 71 VAL B CA 1
ATOM 1697 C C . VAL B 1 71 ? 9.445 -10.97 9.566 1 71.83 71 VAL B C 1
ATOM 1699 O O . VAL B 1 71 ? 9.419 -11.846 10.434 1 71.83 71 VAL B O 1
ATOM 1702 N N . ASN B 1 72 ? 10.582 -10.646 8.764 1 67.08 72 ASN B N 1
ATOM 1703 C CA . ASN B 1 72 ? 11.922 -10.936 9.264 1 67.08 72 ASN B CA 1
ATOM 1704 C C . ASN B 1 72 ? 12.393 -9.874 10.254 1 67.08 72 ASN B C 1
ATOM 1706 O O . ASN B 1 72 ? 11.666 -8.923 10.543 1 67.08 72 ASN B O 1
ATOM 1710 N N . SER B 1 73 ? 13.526 -10.102 10.657 1 69.05 73 SER B N 1
ATOM 1711 C CA . SER B 1 73 ? 14.085 -9.295 11.736 1 69.05 73 SER B CA 1
ATOM 1712 C C . SER B 1 73 ? 14.476 -7.906 11.242 1 69.05 73 SER B C 1
ATOM 1714 O O . SER B 1 73 ? 14.643 -6.981 12.041 1 69.05 73 SER B O 1
ATOM 1716 N N . ASN B 1 74 ? 14.502 -7.761 9.906 1 82 74 ASN B N 1
ATOM 1717 C CA . ASN B 1 74 ? 14.883 -6.443 9.411 1 82 74 ASN B CA 1
ATOM 1718 C C . ASN B 1 74 ? 13.662 -5.562 9.165 1 82 74 ASN B C 1
ATOM 1720 O O . ASN B 1 74 ? 12.974 -5.716 8.154 1 82 74 ASN B O 1
ATOM 1724 N N . ALA B 1 75 ? 13.487 -4.645 9.972 1 82.48 75 ALA B N 1
ATOM 1725 C CA . ALA B 1 75 ? 12.285 -3.817 9.997 1 82.48 75 ALA B CA 1
ATOM 1726 C C . ALA B 1 75 ? 12.201 -2.934 8.755 1 82.48 75 ALA B C 1
ATOM 1728 O O . ALA B 1 75 ? 11.111 -2.687 8.234 1 82.48 75 ALA B O 1
ATOM 1729 N N . GLN B 1 76 ? 13.327 -2.468 8.216 1 85.68 76 GLN B N 1
ATOM 1730 C CA . GLN B 1 76 ? 13.329 -1.598 7.045 1 85.68 76 GLN B CA 1
ATOM 1731 C C . GLN B 1 76 ? 12.861 -2.349 5.802 1 85.68 76 GLN B C 1
ATOM 1733 O O . GLN B 1 76 ? 12.076 -1.821 5.011 1 85.68 76 GLN B O 1
ATOM 1738 N N . SER B 1 77 ? 13.381 -3.474 5.659 1 87.02 77 SER B N 1
ATOM 1739 C CA . SER B 1 77 ? 12.961 -4.294 4.527 1 87.02 77 SER B CA 1
ATOM 1740 C C . SER B 1 77 ? 11.484 -4.658 4.626 1 87.02 77 SER B C 1
ATOM 1742 O O . SER B 1 77 ? 10.786 -4.723 3.612 1 87.02 77 SER B O 1
ATOM 1744 N N . THR B 1 78 ? 11.055 -4.886 5.853 1 89.21 78 THR B N 1
ATOM 1745 C CA . THR B 1 78 ? 9.654 -5.213 6.097 1 89.21 78 THR B CA 1
ATOM 1746 C C . THR B 1 78 ? 8.753 -4.039 5.729 1 89.21 78 THR B C 1
ATOM 1748 O O . THR B 1 78 ? 7.689 -4.228 5.136 1 89.21 78 THR B O 1
ATOM 1751 N N . LEU B 1 79 ? 9.212 -2.927 6.064 1 91.2 79 LEU B N 1
ATOM 1752 C CA . LEU B 1 79 ? 8.447 -1.73 5.733 1 91.2 79 LEU B CA 1
ATOM 1753 C C . LEU B 1 79 ? 8.324 -1.564 4.222 1 91.2 79 LEU B C 1
ATOM 1755 O O . LEU B 1 79 ? 7.231 -1.322 3.707 1 91.2 79 LEU B O 1
ATOM 1759 N N . LYS B 1 80 ? 9.387 -1.72 3.535 1 90.75 80 LYS B N 1
ATOM 1760 C CA . LYS B 1 80 ? 9.392 -1.588 2.081 1 90.75 80 LYS B CA 1
ATOM 1761 C C . LYS B 1 80 ? 8.495 -2.637 1.43 1 90.75 80 LYS B C 1
ATOM 1763 O O . LYS B 1 80 ? 7.701 -2.318 0.542 1 90.75 80 LYS B O 1
ATOM 1768 N N . LEU B 1 81 ? 8.66 -3.778 1.892 1 92.58 81 LEU B N 1
ATOM 1769 C CA . LEU B 1 81 ? 7.829 -4.868 1.395 1 92.58 81 LEU B CA 1
ATOM 1770 C C . LEU B 1 81 ? 6.353 -4.588 1.653 1 92.58 81 LEU B C 1
ATOM 1772 O O . LEU B 1 81 ? 5.515 -4.783 0.769 1 92.58 81 LEU B O 1
ATOM 1776 N N . GLY B 1 82 ? 6.063 -4.179 2.826 1 94.77 82 GLY B N 1
ATOM 1777 C CA . GLY B 1 82 ? 4.688 -3.865 3.176 1 94.77 82 GLY B CA 1
ATOM 1778 C C . GLY B 1 82 ? 4.057 -2.837 2.256 1 94.77 82 GLY B C 1
ATOM 1779 O O . GLY B 1 82 ? 2.903 -2.985 1.85 1 94.77 82 GLY B O 1
ATOM 1780 N N . GLN B 1 83 ? 4.783 -1.862 1.924 1 97.05 83 GLN B N 1
ATOM 1781 C CA . GLN B 1 83 ? 4.252 -0.8 1.076 1 97.05 83 GLN B CA 1
ATOM 1782 C C . GLN B 1 83 ? 3.909 -1.325 -0.315 1 97.05 83 GLN B C 1
ATOM 1784 O O . GLN B 1 83 ? 2.825 -1.057 -0.836 1 97.05 83 GLN B O 1
ATOM 1789 N N . ALA B 1 84 ? 4.787 -2.081 -0.87 1 97.31 84 ALA B N 1
ATOM 1790 C CA . ALA B 1 84 ? 4.527 -2.678 -2.177 1 97.31 84 ALA B CA 1
ATOM 1791 C C . ALA B 1 84 ? 3.353 -3.651 -2.112 1 97.31 84 ALA B C 1
ATOM 1793 O O . ALA B 1 84 ? 2.469 -3.626 -2.972 1 97.31 84 ALA B O 1
ATOM 1794 N N . ARG B 1 85 ? 3.392 -4.475 -1.094 1 97.55 85 ARG B N 1
ATOM 1795 C CA . ARG B 1 85 ? 2.327 -5.457 -0.913 1 97.55 85 ARG B CA 1
ATOM 1796 C C . ARG B 1 85 ? 0.973 -4.774 -0.759 1 97.55 85 ARG B C 1
ATOM 1798 O O . ARG B 1 85 ? -0.02 -5.213 -1.344 1 97.55 85 ARG B O 1
ATOM 1805 N N . GLY B 1 86 ? 0.938 -3.745 0.027 1 98.28 86 GLY B N 1
ATOM 1806 C CA . GLY B 1 86 ? -0.3 -2.998 0.182 1 98.28 86 GLY B CA 1
ATOM 1807 C C . GLY B 1 86 ? -0.873 -2.513 -1.136 1 98.28 86 GLY B C 1
ATOM 1808 O O . GLY B 1 86 ? -2.069 -2.665 -1.393 1 98.28 86 GLY B O 1
ATOM 1809 N N . VAL B 1 87 ? -0.07 -1.97 -1.97 1 98.58 87 VAL B N 1
ATOM 1810 C CA . VAL B 1 87 ? -0.491 -1.427 -3.257 1 98.58 87 VAL B CA 1
ATOM 1811 C C . VAL B 1 87 ? -0.993 -2.554 -4.155 1 98.58 87 VAL B C 1
ATOM 1813 O O . VAL B 1 87 ? -2.016 -2.411 -4.829 1 98.58 87 VAL B O 1
ATOM 1816 N N . VAL B 1 88 ? -0.341 -3.66 -4.13 1 98.52 88 VAL B N 1
ATOM 1817 C CA . VAL B 1 88 ? -0.686 -4.803 -4.969 1 98.52 88 VAL B CA 1
ATOM 1818 C C . VAL B 1 88 ? -2.038 -5.37 -4.539 1 98.52 88 VAL B C 1
ATOM 1820 O O . VAL B 1 88 ? -2.914 -5.603 -5.375 1 98.52 88 VAL B O 1
ATOM 1823 N N . LEU B 1 89 ? -2.194 -5.573 -3.265 1 98.24 89 LEU B N 1
ATOM 1824 C CA . LEU B 1 89 ? -3.457 -6.077 -2.737 1 98.24 89 LEU B CA 1
ATOM 1825 C C . LEU B 1 89 ? -4.6 -5.116 -3.052 1 98.24 89 LEU B C 1
ATOM 1827 O O . LEU B 1 89 ? -5.68 -5.544 -3.464 1 98.24 89 LEU B O 1
ATOM 1831 N N . CYS B 1 90 ? -4.331 -3.877 -2.872 1 98.18 90 CYS B N 1
ATOM 1832 C CA . CYS B 1 90 ? -5.32 -2.833 -3.116 1 98.18 90 CYS B CA 1
ATOM 1833 C C . CYS B 1 90 ? -5.742 -2.813 -4.58 1 98.18 90 CYS B C 1
ATOM 1835 O O . CYS B 1 90 ? -6.934 -2.751 -4.886 1 98.18 90 CYS B O 1
ATOM 1837 N N . ALA B 1 91 ? -4.764 -2.902 -5.475 1 97.87 91 ALA B N 1
ATOM 1838 C CA . ALA B 1 91 ? -5.029 -2.856 -6.911 1 97.87 91 ALA B CA 1
ATOM 1839 C C . ALA B 1 91 ? -5.926 -4.013 -7.34 1 97.87 91 ALA B C 1
ATOM 1841 O O . ALA B 1 91 ? -6.855 -3.826 -8.13 1 97.87 91 ALA B O 1
ATOM 1842 N N . ALA B 1 92 ? -5.676 -5.154 -6.812 1 97.82 92 ALA B N 1
ATOM 1843 C CA . ALA B 1 92 ? -6.493 -6.322 -7.132 1 97.82 92 ALA B CA 1
ATOM 1844 C C . ALA B 1 92 ? -7.899 -6.181 -6.557 1 97.82 92 ALA B C 1
ATOM 1846 O O . ALA B 1 92 ? -8.889 -6.374 -7.267 1 97.82 92 ALA B O 1
ATOM 1847 N N . ALA B 1 93 ? -7.98 -5.773 -5.361 1 97.28 93 ALA B N 1
ATOM 1848 C CA . ALA B 1 93 ? -9.257 -5.707 -4.655 1 97.28 93 ALA B CA 1
ATOM 1849 C C . ALA B 1 93 ? -10.152 -4.618 -5.24 1 97.28 93 ALA B C 1
ATOM 1851 O O . ALA B 1 93 ? -11.379 -4.741 -5.229 1 97.28 93 ALA B O 1
ATOM 1852 N N . ARG B 1 94 ? -9.572 -3.585 -5.698 1 96.06 94 ARG B N 1
ATOM 1853 C CA . ARG B 1 94 ? -10.315 -2.448 -6.232 1 96.06 94 ARG B CA 1
ATOM 1854 C C . ARG B 1 94 ? -11.145 -2.857 -7.445 1 96.06 94 ARG B C 1
ATOM 1856 O O . ARG B 1 94 ? -12.132 -2.198 -7.779 1 96.06 94 ARG B O 1
ATOM 1863 N N . THR B 1 95 ? -10.747 -3.909 -8.112 1 94.65 95 THR B N 1
ATOM 1864 C CA . THR B 1 95 ? -11.461 -4.364 -9.299 1 94.65 95 THR B CA 1
ATOM 1865 C C . THR B 1 95 ? -12.581 -5.329 -8.92 1 94.65 95 THR B C 1
ATOM 1867 O O . THR B 1 95 ? -13.29 -5.839 -9.79 1 94.65 95 THR B O 1
ATOM 1870 N N . GLY B 1 96 ? -12.67 -5.604 -7.643 1 93.87 96 GLY B N 1
ATOM 1871 C CA . GLY B 1 96 ? -13.755 -6.445 -7.163 1 93.87 96 GLY B CA 1
ATOM 1872 C C . GLY B 1 96 ? -13.39 -7.916 -7.108 1 93.87 96 GLY B C 1
ATOM 1873 O O . GLY B 1 96 ? -14.215 -8.752 -6.734 1 93.87 96 GLY B O 1
ATOM 1874 N N . ILE B 1 97 ? -12.263 -8.257 -7.423 1 93.89 97 ILE B N 1
ATOM 1875 C CA . ILE B 1 97 ? -11.917 -9.674 -7.416 1 93.89 97 ILE B CA 1
ATOM 1876 C C . ILE B 1 97 ? -11.453 -10.085 -6.021 1 93.89 97 ILE B C 1
ATOM 1878 O O . ILE B 1 97 ? -10.865 -9.28 -5.294 1 93.89 97 ILE B O 1
ATOM 1882 N N . ASP B 1 98 ? -11.68 -11.294 -5.705 1 94.47 98 ASP B N 1
ATOM 1883 C CA . ASP B 1 98 ? -11.235 -11.841 -4.427 1 94.47 98 ASP B CA 1
ATOM 1884 C C . ASP B 1 98 ? -9.738 -12.142 -4.45 1 94.47 98 ASP B C 1
ATOM 1886 O O . ASP B 1 98 ? -9.215 -12.637 -5.451 1 94.47 98 ASP B O 1
ATOM 1890 N N . VAL B 1 99 ? -9.141 -11.857 -3.332 1 97.69 99 VAL B N 1
ATOM 1891 C CA . VAL B 1 99 ? -7.709 -12.109 -3.219 1 97.69 99 VAL B CA 1
ATOM 1892 C C . VAL B 1 99 ? -7.451 -13.149 -2.13 1 97.69 99 VAL B C 1
ATOM 1894 O O . VAL B 1 99 ? -7.699 -12.895 -0.949 1 97.69 99 VAL B O 1
ATOM 1897 N N . GLY B 1 100 ? -6.983 -14.272 -2.537 1 97.26 100 GLY B N 1
ATOM 1898 C CA . GLY B 1 100 ? -6.588 -15.291 -1.578 1 97.26 100 GLY B CA 1
ATOM 1899 C C . GLY B 1 100 ? -5.181 -15.096 -1.047 1 97.26 100 GLY B C 1
ATOM 1900 O O . GLY B 1 100 ? -4.294 -14.646 -1.775 1 97.26 100 GLY B O 1
ATOM 1901 N N . GLU B 1 101 ? -4.986 -15.402 0.16 1 97.02 101 GLU B N 1
ATOM 1902 C CA . GLU B 1 101 ? -3.673 -15.377 0.797 1 97.02 101 GLU B CA 1
ATOM 1903 C C . GLU B 1 101 ? -3.3 -16.751 1.346 1 97.02 101 GLU B C 1
ATOM 1905 O O . GLU B 1 101 ? -4.087 -17.375 2.059 1 97.02 101 GLU B O 1
ATOM 1910 N N . TYR B 1 102 ? -2.077 -17.111 1.044 1 97.1 102 TYR B N 1
ATOM 1911 C CA . TYR B 1 102 ? -1.683 -18.465 1.419 1 97.1 102 TYR B CA 1
ATOM 1912 C C . TYR B 1 102 ? -0.33 -18.465 2.12 1 97.1 102 TYR B C 1
ATOM 1914 O O . TYR B 1 102 ? 0.58 -17.732 1.726 1 97.1 102 TYR B O 1
ATOM 1922 N N . LYS B 1 103 ? -0.154 -19.335 3.076 1 95.86 103 LYS B N 1
ATOM 1923 C CA . LYS B 1 103 ? 1.146 -19.569 3.699 1 95.86 103 LYS B CA 1
ATOM 1924 C C . LYS B 1 103 ? 2.113 -20.23 2.72 1 95.86 103 LYS B C 1
ATOM 1926 O O . LYS B 1 103 ? 1.707 -21.055 1.899 1 95.86 103 LYS B O 1
ATOM 1931 N N . PRO B 1 104 ? 3.333 -19.891 2.934 1 94.83 104 PRO B N 1
ATOM 1932 C CA . PRO B 1 104 ? 4.332 -20.525 2.07 1 94.83 104 PRO B CA 1
ATOM 1933 C C . PRO B 1 104 ? 4.247 -22.049 2.089 1 94.83 104 PRO B C 1
ATOM 1935 O O . PRO B 1 104 ? 4.333 -22.689 1.038 1 94.83 104 PRO B O 1
ATOM 1938 N N . SER B 1 105 ? 4.033 -22.598 3.242 1 95.64 105 SER B N 1
ATOM 1939 C CA . SER B 1 105 ? 3.946 -24.05 3.355 1 95.64 105 SER B CA 1
ATOM 1940 C C . SER B 1 105 ? 2.749 -24.594 2.582 1 95.64 105 SER B C 1
ATOM 1942 O O . SER B 1 105 ? 2.819 -25.68 2.004 1 95.64 105 SER B O 1
ATOM 1944 N N . THR B 1 106 ? 1.649 -23.856 2.584 1 96.63 106 THR B N 1
ATOM 1945 C CA . THR B 1 106 ? 0.45 -24.256 1.856 1 96.63 106 THR B CA 1
ATOM 1946 C C . THR B 1 106 ? 0.698 -24.232 0.351 1 96.63 106 THR B C 1
ATOM 1948 O O . THR B 1 106 ? 0.271 -25.138 -0.368 1 96.63 106 THR B O 1
ATOM 1951 N N . VAL B 1 107 ? 1.425 -23.25 -0.096 1 97.43 107 VAL B N 1
ATOM 1952 C CA . VAL B 1 107 ? 1.773 -23.148 -1.509 1 97.43 107 VAL B CA 1
ATOM 1953 C C . VAL B 1 107 ? 2.645 -24.334 -1.914 1 97.43 107 VAL B C 1
ATOM 1955 O O . VAL B 1 107 ? 2.361 -25.012 -2.904 1 97.43 107 VAL B O 1
ATOM 1958 N N . LYS B 1 108 ? 3.639 -24.632 -1.094 1 96.74 108 LYS B N 1
ATOM 1959 C CA . LYS B 1 108 ? 4.547 -25.738 -1.381 1 96.74 108 LYS B CA 1
ATOM 1960 C C . LYS B 1 108 ? 3.803 -27.071 -1.394 1 96.74 108 LYS B C 1
ATOM 1962 O O . LYS B 1 108 ? 4.025 -27.903 -2.276 1 96.74 108 LYS B O 1
ATOM 1967 N N . LYS B 1 109 ? 2.967 -27.228 -0.474 1 96.32 109 LYS B N 1
ATOM 1968 C CA . LYS B 1 109 ? 2.177 -28.454 -0.403 1 96.32 109 LYS B CA 1
ATOM 1969 C C . LYS B 1 109 ? 1.278 -28.6 -1.627 1 96.32 109 LYS B C 1
ATOM 1971 O O . LYS B 1 109 ? 1.14 -29.696 -2.175 1 96.32 109 LYS B O 1
ATOM 1976 N N . SER B 1 110 ? 0.692 -27.537 -2.009 1 95.53 110 SER B N 1
ATOM 1977 C CA . SER B 1 110 ? -0.241 -27.56 -3.13 1 95.53 110 SER B CA 1
ATOM 1978 C C . SER B 1 110 ? 0.48 -27.835 -4.445 1 95.53 110 SER B C 1
ATOM 1980 O O . SER B 1 110 ? -0.079 -28.462 -5.347 1 95.53 110 SER B O 1
ATOM 1982 N N . VAL B 1 111 ? 1.702 -27.4 -4.579 1 95.88 111 VAL B N 1
ATOM 1983 C CA . VAL B 1 111 ? 2.417 -27.443 -5.85 1 95.88 111 VAL B CA 1
ATOM 1984 C C . VAL B 1 111 ? 3.284 -28.699 -5.914 1 95.88 111 VAL B C 1
ATOM 1986 O O . VAL B 1 111 ? 3.343 -29.368 -6.948 1 95.88 111 VAL B O 1
ATOM 1989 N N . VAL B 1 112 ? 3.932 -29.008 -4.788 1 95.2 112 VAL B N 1
ATOM 1990 C CA . VAL B 1 112 ? 4.915 -30.086 -4.783 1 95.2 112 VAL B CA 1
ATOM 1991 C C . VAL B 1 112 ? 4.349 -31.299 -4.048 1 95.2 112 VAL B C 1
ATOM 1993 O O . VAL B 1 112 ? 4.786 -32.43 -4.274 1 95.2 112 VAL B O 1
ATOM 1996 N N . GLY B 1 113 ? 3.443 -31.145 -3.148 1 93.81 113 GLY B N 1
ATOM 1997 C CA . GLY B 1 113 ? 2.898 -32.211 -2.323 1 93.81 113 GLY B CA 1
ATOM 1998 C C . GLY B 1 113 ? 3.552 -32.301 -0.957 1 93.81 113 GLY B C 1
ATOM 1999 O O . GLY B 1 113 ? 3.168 -33.134 -0.133 1 93.81 113 GLY B O 1
ATOM 2000 N N . MET B 1 114 ? 4.565 -31.435 -0.716 1 93.13 114 MET B N 1
ATOM 2001 C CA . MET B 1 114 ? 5.277 -31.38 0.557 1 93.13 114 MET B CA 1
ATOM 2002 C C . MET B 1 114 ? 5.463 -29.937 1.014 1 93.13 114 MET B C 1
ATOM 2004 O O . MET B 1 114 ? 6 -29.111 0.274 1 93.13 114 MET B O 1
ATOM 2008 N N . GLY B 1 115 ? 5.179 -29.677 2.195 1 91.48 115 GLY B N 1
ATOM 2009 C CA . GLY B 1 115 ? 5.208 -28.323 2.724 1 91.48 115 GLY B CA 1
ATOM 2010 C C . GLY B 1 115 ? 6.614 -27.786 2.912 1 91.48 115 GLY B C 1
ATOM 2011 O O . GLY B 1 115 ? 6.812 -26.573 3.016 1 91.48 115 GLY B O 1
ATOM 2012 N N . ASN B 1 116 ? 7.572 -28.63 2.989 1 91.93 116 ASN B N 1
ATOM 2013 C CA . ASN B 1 116 ? 8.944 -28.19 3.221 1 91.93 116 ASN B CA 1
ATOM 2014 C C . ASN B 1 116 ? 9.788 -28.296 1.954 1 91.93 116 ASN B C 1
ATOM 2016 O O . ASN B 1 116 ? 11.018 -28.32 2.023 1 91.93 116 ASN B O 1
ATOM 2020 N N . ALA B 1 117 ? 9.19 -28.303 0.856 1 93.41 117 ALA B N 1
ATOM 2021 C CA . ALA B 1 117 ? 9.883 -28.393 -0.427 1 93.41 117 ALA B CA 1
ATOM 2022 C C . ALA B 1 117 ? 10.776 -27.177 -0.654 1 93.41 117 ALA B C 1
ATOM 2024 O O . ALA B 1 117 ? 10.451 -26.07 -0.219 1 93.41 117 ALA B O 1
ATOM 2025 N N . GLU B 1 118 ? 11.825 -27.369 -1.373 1 94.3 118 GLU B N 1
ATOM 2026 C CA . GLU B 1 118 ? 12.728 -26.277 -1.727 1 94.3 118 GLU B CA 1
ATOM 2027 C C . GLU B 1 118 ? 12.176 -25.46 -2.891 1 94.3 118 GLU B C 1
ATOM 2029 O O . GLU B 1 118 ? 11.39 -25.966 -3.695 1 94.3 118 GLU B O 1
ATOM 2034 N N . LYS B 1 119 ? 12.709 -24.228 -2.94 1 91.93 119 LYS B N 1
ATOM 2035 C CA . LYS B 1 119 ? 12.232 -23.308 -3.969 1 91.93 119 LYS B CA 1
ATOM 2036 C C . LYS B 1 119 ? 12.458 -23.88 -5.365 1 91.93 119 LYS B C 1
ATOM 2038 O O . LYS B 1 119 ? 11.604 -23.743 -6.244 1 91.93 119 LYS B O 1
ATOM 2043 N N . ALA B 1 120 ? 13.551 -24.502 -5.585 1 94.31 120 ALA B N 1
ATOM 2044 C CA . ALA B 1 120 ? 13.874 -25.077 -6.888 1 94.31 120 ALA B CA 1
ATOM 2045 C C . ALA B 1 120 ? 12.871 -26.161 -7.273 1 94.31 120 ALA B C 1
ATOM 2047 O O . ALA B 1 120 ? 12.507 -26.292 -8.444 1 94.31 120 ALA B O 1
ATOM 2048 N N . GLN B 1 121 ? 12.487 -26.951 -6.346 1 95.48 121 GLN B N 1
ATOM 2049 C CA . GLN B 1 121 ? 11.491 -27.991 -6.582 1 95.48 121 GLN B CA 1
ATOM 2050 C C . GLN B 1 121 ? 10.141 -27.386 -6.955 1 95.48 121 GLN B C 1
ATOM 2052 O O . GLN B 1 121 ? 9.448 -27.898 -7.837 1 95.48 121 GLN B O 1
ATOM 2057 N N . VAL B 1 122 ? 9.791 -26.346 -6.278 1 95.43 122 VAL B N 1
ATOM 2058 C CA . VAL B 1 122 ? 8.537 -25.659 -6.569 1 95.43 122 VAL B CA 1
ATOM 2059 C C . VAL B 1 122 ? 8.55 -25.15 -8.009 1 95.43 122 VAL B C 1
ATOM 2061 O O . VAL B 1 122 ? 7.598 -25.373 -8.761 1 95.43 122 VAL B O 1
ATOM 2064 N N . HIS B 1 123 ? 9.628 -24.534 -8.433 1 95.44 123 HIS B N 1
ATOM 2065 C CA . HIS B 1 123 ? 9.744 -23.987 -9.78 1 95.44 123 HIS B CA 1
ATOM 2066 C C . HIS B 1 123 ? 9.661 -25.088 -10.832 1 95.44 123 HIS B C 1
ATOM 2068 O O . HIS B 1 123 ? 9 -24.922 -11.86 1 95.44 123 HIS B O 1
ATOM 2074 N N . ALA B 1 124 ? 10.298 -26.203 -10.549 1 95.07 124 ALA B N 1
ATOM 2075 C CA . ALA B 1 124 ? 10.238 -27.343 -11.461 1 95.07 124 ALA B CA 1
ATOM 2076 C C . ALA B 1 124 ? 8.807 -27.852 -11.609 1 95.07 124 ALA B C 1
ATOM 2078 O O . ALA B 1 124 ? 8.364 -28.163 -12.717 1 95.07 124 ALA B O 1
ATOM 2079 N N . MET B 1 125 ? 8.135 -27.898 -10.482 1 95.99 125 MET B N 1
ATOM 2080 C CA . MET B 1 125 ? 6.771 -28.418 -10.5 1 95.99 125 MET B CA 1
ATOM 2081 C C . MET B 1 125 ? 5.836 -27.469 -11.24 1 95.99 125 MET B C 1
ATOM 2083 O O . MET B 1 125 ? 4.888 -27.908 -11.894 1 95.99 125 MET B O 1
ATOM 2087 N N . VAL B 1 126 ? 6.087 -26.172 -11.129 1 97.04 126 VAL B N 1
ATOM 2088 C CA . VAL B 1 126 ? 5.302 -25.193 -11.874 1 97.04 126 VAL B CA 1
ATOM 2089 C C . VAL B 1 126 ? 5.396 -25.485 -13.369 1 97.04 126 VAL B C 1
ATOM 2091 O O . VAL B 1 126 ? 4.389 -25.448 -14.08 1 97.04 126 VAL B O 1
ATOM 2094 N N . GLN B 1 127 ? 6.551 -25.832 -13.84 1 95.8 127 GLN B N 1
ATOM 2095 C CA . GLN B 1 127 ? 6.751 -26.144 -15.252 1 95.8 127 GLN B CA 1
ATOM 2096 C C . GLN B 1 127 ? 5.994 -27.408 -15.648 1 95.8 127 GLN B C 1
ATOM 2098 O O . GLN B 1 127 ? 5.48 -27.506 -16.764 1 95.8 127 GLN B O 1
ATOM 2103 N N . VAL B 1 128 ? 5.906 -28.304 -14.768 1 95.45 128 VAL B N 1
ATOM 2104 C CA . VAL B 1 128 ? 5.211 -29.561 -15.022 1 95.45 128 VAL B CA 1
ATOM 2105 C C . VAL B 1 128 ? 3.704 -29.318 -15.072 1 95.45 128 VAL B C 1
ATOM 2107 O O . VAL B 1 128 ? 3.014 -29.839 -15.951 1 95.45 128 VAL B O 1
ATOM 2110 N N . LEU B 1 129 ? 3.228 -28.567 -14.204 1 95.52 129 LEU B N 1
ATOM 2111 C CA . LEU B 1 129 ? 1.796 -28.34 -14.043 1 95.52 129 LEU B CA 1
ATOM 2112 C C . LEU B 1 129 ? 1.271 -27.393 -15.117 1 95.52 129 LEU B C 1
ATOM 2114 O O . LEU B 1 129 ? 0.063 -27.33 -15.357 1 95.52 129 LEU B O 1
ATOM 2118 N N . LEU B 1 130 ? 2.163 -26.616 -15.718 1 96.65 130 LEU B N 1
ATOM 2119 C CA . LEU B 1 130 ? 1.831 -25.71 -16.812 1 96.65 130 LEU B CA 1
ATOM 2120 C C . LEU B 1 130 ? 2.682 -26.008 -18.042 1 96.65 130 LEU B C 1
ATOM 2122 O O . LEU B 1 130 ? 3.56 -25.22 -18.4 1 96.65 130 LEU B O 1
ATOM 2126 N N . PRO B 1 131 ? 2.312 -26.996 -18.715 1 90.97 131 PRO B N 1
ATOM 2127 C CA . PRO B 1 131 ? 3.132 -27.412 -19.854 1 90.97 131 PRO B CA 1
ATOM 2128 C C . PRO B 1 131 ? 3.319 -26.3 -20.884 1 90.97 131 PRO B C 1
ATOM 2130 O O . PRO B 1 131 ? 2.36 -25.604 -21.227 1 90.97 131 PRO B O 1
ATOM 2133 N N . GLY B 1 132 ? 4.627 -26.111 -21.311 1 91.43 132 GLY B N 1
ATOM 2134 C CA . GLY B 1 132 ? 4.937 -25.151 -22.358 1 91.43 132 GLY B CA 1
ATOM 2135 C C . GLY B 1 132 ? 5.208 -23.756 -21.827 1 91.43 132 GLY B C 1
ATOM 2136 O O . GLY B 1 132 ? 5.528 -22.845 -22.594 1 91.43 132 GLY B O 1
ATOM 2137 N N . VAL B 1 133 ? 5.112 -23.596 -20.575 1 93.36 133 VAL B N 1
ATOM 2138 C CA . VAL B 1 133 ? 5.291 -22.281 -19.969 1 93.36 133 VAL B CA 1
ATOM 2139 C C . VAL B 1 133 ? 6.74 -21.828 -20.136 1 93.36 133 VAL B C 1
ATOM 2141 O O . VAL B 1 133 ? 7.667 -22.632 -20.01 1 93.36 133 VAL B O 1
ATOM 2144 N N . LYS B 1 134 ? 6.927 -20.544 -20.559 1 94.74 134 LYS B N 1
ATOM 2145 C CA . LYS B 1 134 ? 8.201 -19.837 -20.465 1 94.74 134 LYS B CA 1
ATOM 2146 C C . LYS B 1 134 ? 8.193 -18.84 -19.311 1 94.74 134 LYS B C 1
ATOM 2148 O O . LYS B 1 134 ? 7.567 -17.781 -19.402 1 94.74 134 LYS B O 1
ATOM 2153 N N . ILE B 1 135 ? 8.974 -19.164 -18.354 1 93.79 135 ILE B N 1
ATOM 2154 C CA . ILE B 1 135 ? 8.929 -18.384 -17.122 1 93.79 135 ILE B CA 1
ATOM 2155 C C . ILE B 1 135 ? 9.887 -17.199 -17.226 1 93.79 135 ILE B C 1
ATOM 2157 O O . ILE B 1 135 ? 11.066 -17.372 -17.542 1 93.79 135 ILE B O 1
ATOM 2161 N N . ALA B 1 136 ? 9.443 -16.013 -16.907 1 93.49 136 ALA B N 1
ATOM 2162 C CA . ALA B 1 136 ? 10.176 -14.764 -17.099 1 93.49 136 ALA B CA 1
ATOM 2163 C C . ALA B 1 136 ? 11.222 -14.569 -16.005 1 93.49 136 ALA B C 1
ATOM 2165 O O . ALA B 1 136 ? 12.125 -13.74 -16.142 1 93.49 136 ALA B O 1
ATOM 2166 N N . GLY B 1 137 ? 11.24 -15.353 -14.893 1 91.36 137 GLY B N 1
ATOM 2167 C CA . GLY B 1 137 ? 12.158 -15.239 -13.771 1 91.36 137 GLY B CA 1
ATOM 2168 C C . GLY B 1 137 ? 11.622 -15.862 -12.496 1 91.36 137 GLY B C 1
ATOM 2169 O O . GLY B 1 137 ? 10.485 -16.338 -12.462 1 91.36 137 GLY B O 1
ATOM 2170 N N . PRO B 1 138 ? 12.434 -15.799 -11.528 1 93.5 138 PRO B N 1
ATOM 2171 C CA . PRO B 1 138 ? 12.046 -16.447 -10.274 1 93.5 138 PRO B CA 1
ATOM 2172 C C . PRO B 1 138 ? 10.794 -15.83 -9.653 1 93.5 138 PRO B C 1
ATOM 2174 O O . PRO B 1 138 ? 9.957 -16.548 -9.1 1 93.5 138 PRO B O 1
ATOM 2177 N N . ASP B 1 139 ? 10.654 -14.526 -9.712 1 95.14 139 ASP B N 1
ATOM 2178 C CA . ASP B 1 139 ? 9.491 -13.845 -9.151 1 95.14 139 ASP B CA 1
ATOM 2179 C C . ASP B 1 139 ? 8.208 -14.278 -9.857 1 95.14 139 ASP B C 1
ATOM 2181 O O . ASP B 1 139 ? 7.171 -14.46 -9.216 1 95.14 139 ASP B O 1
ATOM 2185 N N . ALA B 1 140 ? 8.312 -14.439 -11.118 1 96.88 140 ALA B N 1
ATOM 2186 C CA . ALA B 1 140 ? 7.166 -14.917 -11.887 1 96.88 140 ALA B CA 1
ATOM 2187 C C . ALA B 1 140 ? 6.825 -16.36 -11.524 1 96.88 140 ALA B C 1
ATOM 2189 O O . ALA B 1 140 ? 5.65 -16.728 -11.454 1 96.88 140 ALA B O 1
ATOM 2190 N N . ALA B 1 141 ? 7.881 -17.154 -11.327 1 96.78 141 ALA B N 1
ATOM 2191 C CA . ALA B 1 141 ? 7.665 -18.543 -10.931 1 96.78 141 ALA B CA 1
ATOM 2192 C C . ALA B 1 141 ? 6.926 -18.625 -9.599 1 96.78 141 ALA B C 1
ATOM 2194 O O . ALA B 1 141 ? 5.991 -19.416 -9.448 1 96.78 141 ALA B O 1
ATOM 2195 N N . ASP B 1 142 ? 7.338 -17.825 -8.678 1 97.17 142 ASP B N 1
ATOM 2196 C CA . ASP B 1 142 ? 6.677 -17.764 -7.378 1 97.17 142 ASP B CA 1
ATOM 2197 C C . ASP B 1 142 ? 5.211 -17.365 -7.525 1 97.17 142 ASP B C 1
ATOM 2199 O O . ASP B 1 142 ? 4.335 -17.956 -6.891 1 97.17 142 ASP B O 1
ATOM 2203 N N . ALA B 1 143 ? 4.969 -16.404 -8.359 1 98.53 143 ALA B N 1
ATOM 2204 C CA . ALA B 1 143 ? 3.606 -15.937 -8.599 1 98.53 143 ALA B CA 1
ATOM 2205 C C . ALA B 1 143 ? 2.747 -17.04 -9.21 1 98.53 143 ALA B C 1
ATOM 2207 O O . ALA B 1 143 ? 1.594 -17.229 -8.815 1 98.53 143 ALA B O 1
ATOM 2208 N N . LEU B 1 144 ? 3.314 -17.738 -10.175 1 98.55 144 LEU B N 1
ATOM 2209 C CA . LEU B 1 144 ? 2.587 -18.837 -10.801 1 98.55 144 LEU B CA 1
ATOM 2210 C C . LEU B 1 144 ? 2.273 -19.93 -9.784 1 98.55 144 LEU B C 1
ATOM 2212 O O . LEU B 1 144 ? 1.189 -20.517 -9.811 1 98.55 144 LEU B O 1
ATOM 2216 N N . ALA B 1 145 ? 3.218 -20.182 -8.896 1 98.33 145 ALA B N 1
ATOM 2217 C CA . ALA B 1 145 ? 3.004 -21.181 -7.853 1 98.33 145 ALA B CA 1
ATOM 2218 C C . ALA B 1 145 ? 1.816 -20.809 -6.971 1 98.33 145 ALA B C 1
ATOM 2220 O O . ALA B 1 145 ? 1 -21.666 -6.624 1 98.33 145 ALA B O 1
ATOM 2221 N N . VAL B 1 146 ? 1.707 -19.6 -6.665 1 98.51 146 VAL B N 1
ATOM 2222 C CA . VAL B 1 146 ? 0.62 -19.129 -5.814 1 98.51 146 VAL B CA 1
ATOM 2223 C C . VAL B 1 146 ? -0.707 -19.242 -6.561 1 98.51 146 VAL B C 1
ATOM 2225 O O . VAL B 1 146 ? -1.729 -19.603 -5.973 1 98.51 146 VAL B O 1
ATOM 2228 N N . ALA B 1 147 ? -0.707 -18.922 -7.85 1 98.55 147 ALA B N 1
ATOM 2229 C CA . ALA B 1 147 ? -1.906 -19.065 -8.671 1 98.55 147 ALA B CA 1
ATOM 2230 C C . ALA B 1 147 ? -2.378 -20.516 -8.703 1 98.55 147 ALA B C 1
ATOM 2232 O O . ALA B 1 147 ? -3.576 -20.789 -8.59 1 98.55 147 ALA B O 1
ATOM 2233 N N . ILE B 1 148 ? -1.461 -21.398 -8.847 1 97.88 148 ILE B N 1
ATOM 2234 C CA . ILE B 1 148 ? -1.77 -22.824 -8.863 1 97.88 148 ILE B CA 1
ATOM 2235 C C . ILE B 1 148 ? -2.367 -23.238 -7.52 1 97.88 148 ILE B C 1
ATOM 2237 O O . ILE B 1 148 ? -3.372 -23.952 -7.475 1 97.88 148 ILE B O 1
ATOM 2241 N N . CYS B 1 149 ? -1.718 -22.805 -6.463 1 97.67 149 CYS B N 1
ATOM 2242 C CA . CYS B 1 149 ? -2.224 -23.074 -5.122 1 97.67 149 CYS B CA 1
ATOM 2243 C C . CYS B 1 149 ? -3.677 -22.632 -4.989 1 97.67 149 CYS B C 1
ATOM 2245 O O . CYS B 1 149 ? -4.513 -23.379 -4.479 1 97.67 149 CYS B O 1
ATOM 2247 N N . HIS B 1 150 ? -3.984 -21.46 -5.446 1 97.77 150 HIS B N 1
ATOM 2248 C CA . HIS B 1 150 ? -5.336 -20.918 -5.363 1 97.77 150 HIS B CA 1
ATOM 2249 C C . HIS B 1 150 ? -6.316 -21.755 -6.177 1 97.77 150 HIS B C 1
ATOM 2251 O O . HIS B 1 150 ? -7.441 -22.003 -5.738 1 97.77 150 HIS B O 1
ATOM 2257 N N . ALA B 1 151 ? -5.918 -22.175 -7.338 1 96.97 151 ALA B N 1
ATOM 2258 C CA . ALA B 1 151 ? -6.754 -23.026 -8.181 1 96.97 151 ALA B CA 1
ATOM 2259 C C . ALA B 1 151 ? -7.144 -24.308 -7.451 1 96.97 151 ALA B C 1
ATOM 2261 O O . ALA B 1 151 ? -8.306 -24.719 -7.483 1 96.97 151 ALA B O 1
ATOM 2262 N N . HIS B 1 152 ? -6.182 -24.864 -6.772 1 94.89 152 HIS B N 1
ATOM 2263 C CA . HIS B 1 152 ? -6.426 -26.103 -6.042 1 94.89 152 HIS B CA 1
ATOM 2264 C C . HIS B 1 152 ? -7.367 -25.874 -4.865 1 94.89 152 HIS B C 1
ATOM 2266 O O . HIS B 1 152 ? -8.224 -26.712 -4.578 1 94.89 152 HIS B O 1
ATOM 2272 N N . HIS B 1 153 ? -7.154 -24.833 -4.207 1 93.12 153 HIS B N 1
ATOM 2273 C CA . HIS B 1 153 ? -8.019 -24.477 -3.088 1 93.12 153 HIS B CA 1
ATOM 2274 C C . HIS B 1 153 ? -9.461 -24.286 -3.547 1 93.12 153 HIS B C 1
ATOM 2276 O O . HIS B 1 153 ? -10.392 -24.769 -2.898 1 93.12 153 HIS B O 1
ATOM 2282 N N . LEU B 1 154 ? -9.661 -23.603 -4.65 1 90.65 154 LEU B N 1
ATOM 2283 C CA . LEU B 1 154 ? -10.998 -23.37 -5.186 1 90.65 154 LEU B CA 1
ATOM 2284 C C . LEU B 1 154 ? -11.65 -24.682 -5.607 1 90.65 154 LEU B C 1
ATOM 2286 O O . LEU B 1 154 ? -12.85 -24.878 -5.402 1 90.65 154 LEU B O 1
ATOM 2290 N N . ALA B 1 155 ? -10.879 -25.519 -6.198 1 86.39 155 ALA B N 1
ATOM 2291 C CA . ALA B 1 155 ? -11.383 -26.819 -6.634 1 86.39 155 ALA B CA 1
ATOM 2292 C C . ALA B 1 155 ? -11.803 -27.673 -5.44 1 86.39 155 ALA B C 1
ATOM 2294 O O . ALA B 1 155 ? -12.82 -28.367 -5.494 1 86.39 155 ALA B O 1
ATOM 2295 N N . SER B 1 156 ? -10.981 -27.623 -4.389 1 82.62 156 SER B N 1
ATOM 2296 C CA . SER B 1 156 ? -11.294 -28.391 -3.189 1 82.62 156 SER B CA 1
ATOM 2297 C C . SER B 1 156 ? -12.546 -27.856 -2.501 1 82.62 156 SER B C 1
ATOM 2299 O O . SER B 1 156 ? -13.311 -28.622 -1.91 1 82.62 156 SER B O 1
ATOM 2301 N N . ALA B 1 157 ? -12.662 -26.539 -2.513 1 74.32 157 ALA B N 1
ATOM 2302 C CA . ALA B 1 157 ? -13.837 -25.923 -1.902 1 74.32 157 ALA B CA 1
ATOM 2303 C C . ALA B 1 157 ? -15.107 -26.288 -2.664 1 74.32 157 ALA B C 1
ATOM 2305 O O . ALA B 1 157 ? -16.183 -26.402 -2.072 1 74.32 157 ALA B O 1
ATOM 2306 N N . ARG B 1 158 ? -14.927 -26.534 -4.019 1 69.95 158 ARG B N 1
ATOM 2307 C CA . ARG B 1 158 ? -16.073 -26.889 -4.85 1 69.95 158 ARG B CA 1
ATOM 2308 C C . ARG B 1 158 ? -16.457 -28.352 -4.658 1 69.95 158 ARG B C 1
ATOM 2310 O O . ARG B 1 158 ? -17.641 -28.696 -4.678 1 69.95 158 ARG B O 1
ATOM 2317 N N . PHE B 1 159 ? -15.395 -29.211 -4.545 1 60.93 159 PHE B N 1
ATOM 2318 C CA . PHE B 1 159 ? -15.669 -30.638 -4.425 1 60.93 159 PHE B CA 1
ATOM 2319 C C . PHE B 1 159 ? -15.862 -31.031 -2.965 1 60.93 159 PHE B C 1
ATOM 2321 O O . PHE B 1 159 ? -16.353 -32.123 -2.67 1 60.93 159 PHE B O 1
ATOM 2328 N N . GLY B 1 160 ? -15.233 -30.455 -1.949 1 54.92 160 GLY B N 1
ATOM 2329 C CA . GLY B 1 160 ? -15.529 -30.777 -0.562 1 54.92 160 GLY B CA 1
ATOM 2330 C C . GLY B 1 160 ? -17.006 -30.676 -0.228 1 54.92 160 GLY B C 1
ATOM 2331 O O . GLY B 1 160 ? -17.578 -29.585 -0.242 1 54.92 160 GLY B O 1
ATOM 2332 N N . LEU B 1 161 ? -17.797 -31.636 -0.519 1 40.83 161 LEU B N 1
ATOM 2333 C CA . LEU B 1 161 ? -19.122 -32.227 -0.368 1 40.83 161 LEU B CA 1
ATOM 2334 C C . LEU B 1 161 ? -19.654 -32.013 1.045 1 40.83 161 LEU B C 1
ATOM 2336 O O . LEU B 1 161 ? -18.911 -32.145 2.02 1 40.83 161 LEU B O 1
ATOM 2340 N N . ARG B 1 162 ? -21.008 -31.658 1.27 1 33.54 162 ARG B N 1
ATOM 2341 C CA . ARG B 1 162 ? -21.962 -32.1 2.282 1 33.54 162 ARG B CA 1
ATOM 2342 C C . ARG B 1 162 ? -21.814 -33.593 2.559 1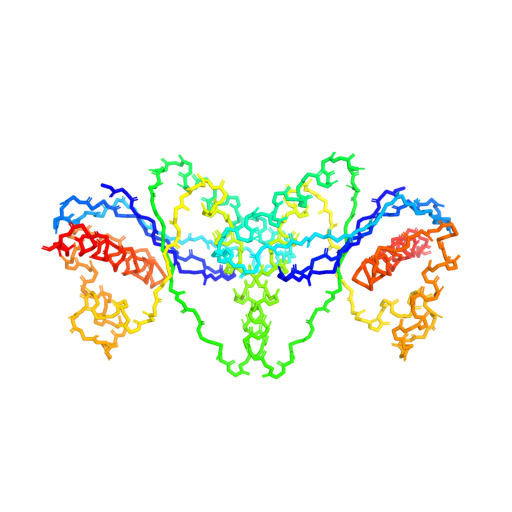 33.54 162 ARG B C 1
ATOM 2344 O O . ARG B 1 162 ? -21.677 -34.391 1.63 1 33.54 162 ARG B O 1
#

Organism: NCBI:txid68569

Radius of gyration: 21.96 Å; Cα contacts (8 Å, |Δi|>4): 694; chains: 2; bounding box: 43×66×46 Å

Nearest PDB structures (foldseek):
  7xhj-assembly1_A  TM=9.619E-01  e=8.516E-19  Deinococcus radiodurans R1 = ATCC 13939 = DSM 20539
  6lw3-assembly1_B  TM=9.582E-01  e=2.092E-18  Pseudomonas aeruginosa
  6s16-assembly1_B  TM=9.223E-01  e=9.998E-16  Thermus thermophilus HB8
  4ep4-assembly1_B  TM=8.608E-01  e=1.432E-15  Thermus thermophilus HB8
  4ld0-assembly1_B  TM=8.908E-01  e=1.098E-14  Thermus thermophilus HB8

Foldseek 3Di:
DKEKFWEWALAKIWIFIWDFDQLAIAGDDIDIDGFDPPDDSVVSLVSLLVVLLVVCVVPVGQAYEYEDDDDDPDVVRVVRRVSRVVSNVCSRCVVPHYYYYHYQLLLCCQQQVGSPD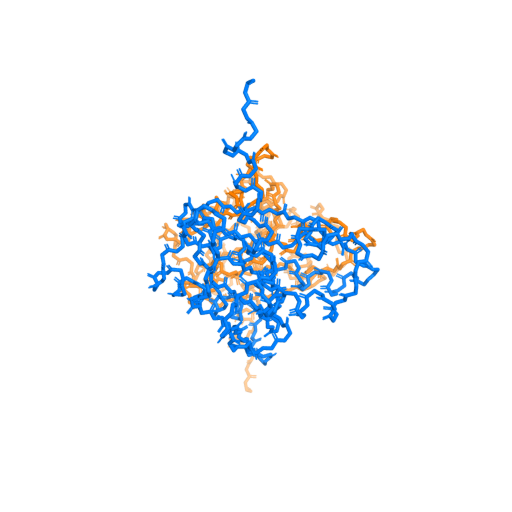DLVSSLVSLCVRHPPDDAHDSNNSNRSSRRSSVSVVVSCVVPVDD/DKEKFWEWALAKIWIFIWDFDQLAIAGDDIDIDGFDPPDDSVVSLVSLLVVLLVVCVVPVGQAYEYEDDDDDPDVVRVVRRVSRVVSNVCSRCVVPHYYYYHYQLLLCCQQQVGSPDDLVSSLVSLCVRHPPDDAHDSNNSNRSSRRSSVSVVVSCVVPVDD

Secondary structure (DSSP, 8-state):
-EEEEEE--SSEEEEEEEEEETTEEEEEEEEEEE--TTS-HHHHHHHHHHHHHHHHHHH--SEEEEE-----S-HHHHHHHHHHHHHHHHHHHHTT-EEEEE-HHHHHHHHHS-TT--HHHHHHHHHHHSTT-----HHHHHHHHHHHHHHHHHHHHHH---/-EEEEEE--SSEEEEEEEEEETTEEEEEEEEEEE--TTS-HHHHHHHHHHHHHHHHHHH--SEEEEE-----S-HHHHHHHHHHHHHHHHHHHHTT-EEEEE-HHHHHHHHHS-TT--HHHHHHHHHHHSTT-----HHHHHHHHHHHHHHHHHHHHHHS--

pLDDT: mean 93.44, std 9.39, range [32.54, 98.82]

InterPro domains:
  IPR002176 Crossover junction endodeoxyribonuclease RuvC [MF_00034] (1-153)
  IPR002176 Crossover junction endodeoxyribonuclease RuvC [PF02075] (3-150)
  IPR002176 Crossover junction endodeoxyribonuclease RuvC [PR00696] (4-17)
  IPR002176 Crossover junction endodeoxyribonuclease RuvC [PR00696] (61-77)
  IPR002176 Crossover junction endodeoxyribonuclease RuvC [PR00696] (83-99)
  IPR002176 Crossover junction endodeoxyribonuclease RuvC [PR00696] (107-126)
  IPR002176 Crossover junction endodeoxyribonuclease RuvC [PR00696] (138-150)
  IPR002176 Crossover junction endodeoxyribonuclease RuvC [PTHR30194] (1-156)
  IPR002176 Crossover junction endodeoxyribonuclease RuvC [TIGR00228] (3-155)
  IPR002176 Crossover junction endodeoxyribonuclease RuvC [cd16962] (3-153)
  IPR012337 Ribonuclease H-like superfamily [SSF53098] (1-154)
  IPR020563 Crossover junction endodeoxyribonuclease RuvC, magnesium-binding site [PS01321] (113-147)
  IPR036397 Ribonuclease H superfamily [G3DSA:3.30.420.10] (1-158)